Protein AF-A0AA39PEB4-F1 (afdb_monomer)

Foldseek 3Di:
DDDDWDPQDCPPPDPDPQQFVQDPVNLVVCVVVVPDLVVSLVVRLVSGPCNVSDTPVRNVVSSVVSCVVRVPDDDDDPPDVVVVVVVCVVVDDDDQAQAAFEEEEDPPLCPVVVVNLVRNVLGHAYEYEAQDPDDDHRVVVVVDPDDPVSCVNHYDYDYPLLLDPPRDDPADDLDDPPVPCPDPVSVVVSVVSVVVVVVSVVVNVLQQCADGQEYEYDDPDQCQVVCVSRVVRYDAQHKYKYWDLDVVSLVVNQVVQVVDPSKDDWDKDWDADWDDDDDPDPDTPPPDDPPTTIMTMITD

Sequence (300 aa):
MNLEDTDATNELINDGESVQPLTVDEINALKQSGVHSSDIINKQIEAHANYSLKTEYSKEKYKKRKEAKYSKTFTTIEPTLFNVCDYWFQQRPDPHTPGGRYIAVDDASGLVVCGVLSRMGGEGRLITICDTDSPPAYPVMAQMNFDPKSVSSVLSSLNWATAQEDYTPVLPPSEVPAEEIKSERQKTRLKKRKIVIDALASTREELFAGEFDGLIIASDYAPWPIVQKLTPYISGSASIVVQSPYCQILDDLQNEMRGVPSFLCPTVTEGMATSLPGPARTYTSNYDDIWDRRLFIACH

Mean predicted aligned error: 14.56 Å

InterPro domains:
  IPR017423 tRNA (adenine(58)-N(1))-methyltransferase non-catalytic subunit TRM6 [PF04189] (7-92)
  IPR017423 tRNA (adenine(58)-N(1))-methyltransferase non-catalytic subunit TRM6 [PF04189] (98-181)
  IPR017423 tRNA (adenine(58)-N(1))-methyltransferase non-catalytic subunit TRM6 [PTHR12945] (4-94)

Secondary structure (DSSP, 8-state):
--PPP-S--GGG----GGG--S-HHHHHHHHHTT--HHHHHHHHHHT-TTSTTS-HHHHHHHHHHHHHHH----------HHHHHHHHHHH--SS--TT-EEEEEE-STTHHHHHHHHHHTT-SEEEEEES-SSPPP-GGGGGS---HHHHHHHEEEEETTTT-SS-----------GGG---HHHHHHHHHHHHHHHHHHHHHHHHHT--EEEEEEE-SS-HHHHHHHHGGGEEEEEEE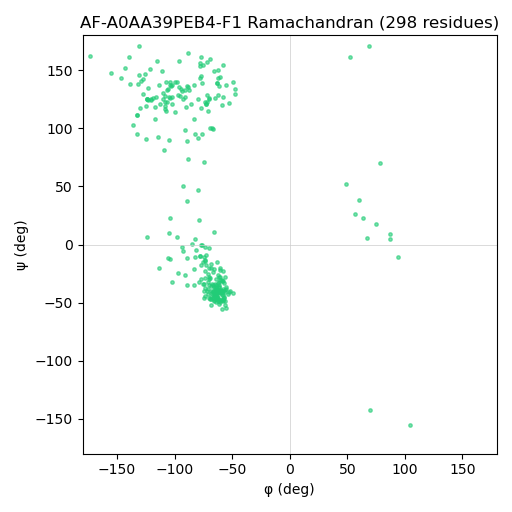EEE-S-HHHHHHHHHHHHTSTT-EEEEEEEE-------TT--S--TTS----EEEEEEE-

Structure (mmCIF, N/CA/C/O backbone):
data_AF-A0AA39PEB4-F1
#
_entry.id   AF-A0AA39PEB4-F1
#
loop_
_atom_site.group_PDB
_atom_site.id
_atom_site.type_symbol
_atom_site.label_atom_id
_atom_site.label_alt_id
_atom_site.label_comp_id
_atom_site.label_asym_id
_atom_site.label_entity_id
_atom_site.label_seq_id
_atom_site.pdbx_PDB_ins_code
_atom_site.Cartn_x
_atom_site.Cartn_y
_atom_site.Cartn_z
_atom_site.occupancy
_atom_site.B_iso_or_equiv
_atom_site.auth_seq_id
_atom_site.auth_comp_id
_atom_site.auth_asym_id
_atom_site.auth_atom_id
_atom_site.pdbx_PDB_model_num
ATOM 1 N N . MET A 1 1 ? 26.149 5.281 -35.874 1.00 39.00 1 MET A N 1
ATOM 2 C CA . MET A 1 1 ? 27.478 4.895 -36.391 1.00 39.00 1 MET A CA 1
ATOM 3 C C . MET A 1 1 ? 27.502 3.381 -36.446 1.00 39.00 1 MET A C 1
ATOM 5 O O . MET A 1 1 ? 27.312 2.774 -35.401 1.00 39.00 1 MET A O 1
ATOM 9 N N . ASN A 1 2 ? 27.644 2.792 -37.635 1.00 43.25 2 ASN A N 1
ATOM 10 C CA . ASN A 1 2 ? 27.925 1.362 -37.762 1.00 43.25 2 ASN A CA 1
ATOM 11 C C . ASN A 1 2 ? 29.365 1.146 -37.293 1.00 43.25 2 ASN A C 1
ATOM 13 O O . ASN A 1 2 ? 30.279 1.717 -37.881 1.00 43.25 2 ASN A O 1
ATOM 17 N N . LEU A 1 3 ? 29.543 0.417 -36.193 1.00 55.31 3 LEU A N 1
ATOM 18 C CA . LEU A 1 3 ? 30.858 -0.052 -35.764 1.00 55.31 3 LEU A CA 1
ATOM 19 C C . LEU A 1 3 ? 31.285 -1.151 -36.738 1.00 55.31 3 LEU A C 1
ATOM 21 O O . LEU A 1 3 ? 30.496 -2.052 -37.012 1.00 55.31 3 LEU A O 1
ATOM 25 N N . GLU A 1 4 ? 32.486 -1.041 -37.296 1.00 57.47 4 GLU A N 1
ATOM 26 C CA . GLU A 1 4 ? 33.043 -2.075 -38.167 1.00 57.47 4 GLU A CA 1
ATOM 27 C C . GLU A 1 4 ? 33.390 -3.308 -37.323 1.00 57.47 4 GLU A C 1
ATOM 29 O O . GLU A 1 4 ? 34.089 -3.203 -36.309 1.00 57.47 4 GLU A O 1
ATOM 34 N N . ASP A 1 5 ? 32.869 -4.471 -37.720 1.00 55.91 5 ASP A N 1
ATOM 35 C CA . ASP A 1 5 ? 33.231 -5.743 -37.101 1.00 55.91 5 ASP A CA 1
ATOM 36 C C . ASP A 1 5 ? 34.713 -6.023 -37.366 1.00 55.91 5 ASP A C 1
ATOM 38 O O . ASP A 1 5 ? 35.191 -5.985 -38.499 1.00 55.91 5 ASP A O 1
ATOM 42 N N . THR A 1 6 ? 35.449 -6.272 -36.290 1.00 62.41 6 THR A N 1
ATOM 43 C CA . THR A 1 6 ? 36.882 -6.586 -36.307 1.00 62.41 6 THR A CA 1
ATOM 44 C C . THR A 1 6 ? 37.073 -8.048 -35.911 1.00 62.41 6 THR A C 1
ATOM 46 O O . THR A 1 6 ? 36.326 -8.545 -35.072 1.00 62.41 6 THR A O 1
ATOM 49 N N . ASP A 1 7 ? 38.112 -8.718 -36.425 1.00 63.31 7 ASP A N 1
ATOM 50 C CA . ASP A 1 7 ? 38.475 -10.119 -36.098 1.00 63.31 7 ASP A CA 1
ATOM 51 C C . ASP A 1 7 ? 38.928 -10.332 -34.631 1.00 63.31 7 ASP A C 1
ATOM 53 O O . ASP A 1 7 ? 39.482 -11.371 -34.270 1.00 63.31 7 ASP A O 1
ATOM 57 N N . ALA A 1 8 ? 38.749 -9.335 -33.762 1.00 68.12 8 ALA A N 1
ATOM 58 C CA . ALA A 1 8 ? 39.168 -9.396 -32.371 1.00 68.12 8 ALA A CA 1
ATOM 59 C C . ALA A 1 8 ? 38.293 -10.382 -31.578 1.00 68.12 8 ALA A C 1
ATOM 61 O O . ALA A 1 8 ? 37.076 -10.228 -31.503 1.00 68.12 8 ALA A O 1
ATOM 62 N N . THR A 1 9 ? 38.913 -11.355 -30.913 1.00 67.56 9 THR A N 1
ATOM 63 C CA . THR A 1 9 ? 38.244 -12.303 -30.011 1.00 67.56 9 THR A CA 1
ATOM 64 C C . THR 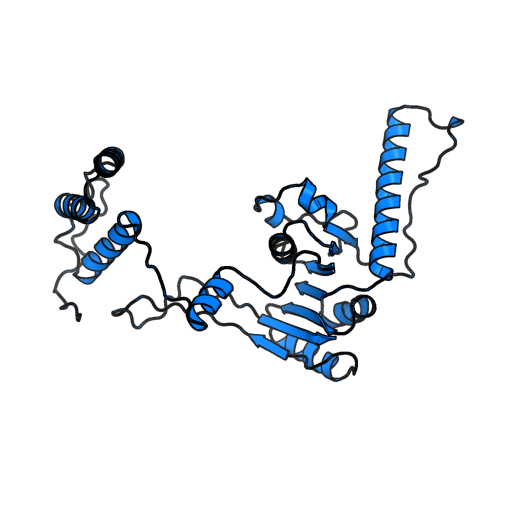A 1 9 ? 38.729 -12.133 -28.572 1.00 67.56 9 THR A C 1
ATOM 66 O O . THR A 1 9 ? 39.805 -11.600 -28.300 1.00 67.56 9 THR A O 1
ATOM 69 N N . ASN A 1 10 ? 37.921 -12.576 -27.607 1.00 72.62 10 ASN A N 1
ATOM 70 C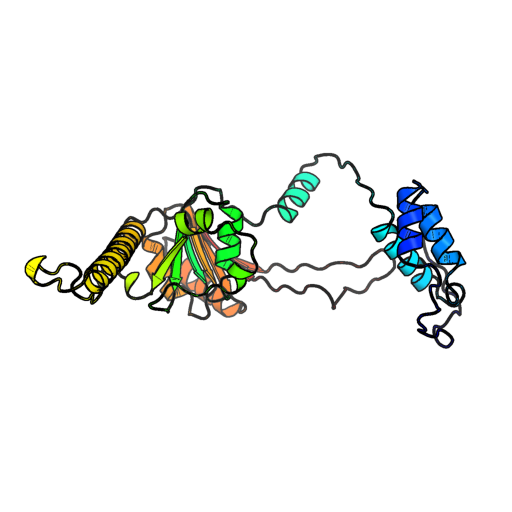 CA . ASN A 1 10 ? 38.257 -12.517 -26.182 1.00 72.62 10 ASN A CA 1
ATOM 71 C C . ASN A 1 10 ? 39.154 -13.676 -25.706 1.00 72.62 10 ASN A C 1
ATOM 73 O O . ASN A 1 10 ? 39.435 -13.758 -24.514 1.00 72.62 10 ASN A O 1
ATOM 77 N N . GLU A 1 11 ? 39.616 -14.547 -26.606 1.00 74.56 11 GLU A N 1
ATOM 78 C CA . GLU A 1 11 ? 40.362 -15.774 -26.281 1.00 74.56 11 GLU A CA 1
ATOM 79 C C . GLU A 1 11 ? 41.677 -15.515 -25.528 1.00 74.56 11 GLU A C 1
ATOM 81 O O . GLU A 1 11 ? 42.119 -16.352 -24.745 1.00 74.56 11 GLU A O 1
ATOM 86 N N . LEU A 1 12 ? 42.288 -14.344 -25.732 1.00 73.75 12 LEU A N 1
ATOM 87 C CA . LEU A 1 12 ? 43.567 -13.955 -25.125 1.00 73.75 12 LEU A CA 1
ATOM 88 C C . LEU A 1 12 ? 43.414 -12.943 -23.974 1.00 73.75 12 LEU A C 1
ATOM 90 O O . LEU A 1 12 ? 44.406 -12.375 -23.515 1.00 73.75 12 LEU A O 1
ATOM 94 N N . ILE A 1 13 ? 42.187 -12.679 -23.509 1.00 76.31 13 ILE A N 1
ATOM 95 C CA . ILE A 1 13 ? 41.925 -11.734 -22.415 1.00 76.31 13 ILE A CA 1
ATOM 96 C C . ILE A 1 13 ? 41.955 -12.485 -21.079 1.00 76.31 13 ILE A C 1
ATOM 98 O O . ILE A 1 13 ? 41.130 -13.358 -20.834 1.00 76.31 13 ILE A O 1
ATOM 102 N N . ASN A 1 14 ? 42.888 -12.114 -20.198 1.00 75.50 14 ASN A N 1
ATOM 103 C CA . ASN A 1 14 ? 42.972 -12.634 -18.830 1.00 75.50 14 ASN A CA 1
ATOM 104 C C . ASN A 1 14 ? 42.408 -11.619 -17.814 1.00 75.50 14 ASN A C 1
ATOM 106 O O . ASN A 1 14 ? 42.730 -10.430 -17.893 1.00 75.50 14 ASN A O 1
ATOM 110 N N . ASP A 1 15 ? 41.627 -12.089 -16.840 1.00 66.50 15 ASP A N 1
ATOM 111 C CA . ASP A 1 15 ? 40.928 -11.287 -15.821 1.00 66.50 15 ASP A CA 1
ATOM 112 C C . ASP A 1 15 ? 41.753 -11.125 -14.524 1.00 66.50 15 ASP A C 1
ATOM 114 O O . ASP A 1 15 ? 41.282 -11.373 -13.416 1.00 66.50 15 ASP A O 1
ATOM 118 N N . GLY A 1 16 ? 43.020 -10.718 -14.646 1.00 72.06 16 GLY A N 1
ATOM 119 C CA . GLY A 1 16 ? 43.884 -10.452 -13.486 1.00 72.06 16 GLY A CA 1
ATOM 120 C C . GLY A 1 16 ? 43.614 -9.098 -12.809 1.00 72.06 16 GLY A C 1
ATOM 121 O O . GLY A 1 16 ? 43.224 -8.129 -13.459 1.00 72.06 16 GLY A O 1
ATOM 122 N N . GLU A 1 17 ? 43.914 -8.975 -11.510 1.00 61.72 17 GLU A N 1
ATOM 123 C CA . GLU A 1 17 ? 43.830 -7.693 -10.774 1.00 61.72 17 GLU A CA 1
ATOM 124 C C . GLU A 1 17 ? 44.765 -6.605 -11.344 1.00 61.72 17 GLU A C 1
ATOM 126 O O . GLU A 1 17 ? 44.505 -5.412 -11.201 1.00 61.72 17 GLU A O 1
ATOM 131 N N . SER A 1 18 ? 45.814 -7.000 -12.072 1.00 63.06 18 SER A N 1
ATOM 132 C CA . SER A 1 18 ? 46.774 -6.109 -12.736 1.00 63.06 18 SER A CA 1
ATOM 133 C C . SER A 1 18 ? 46.267 -5.474 -14.040 1.00 63.06 18 SER A C 1
ATOM 135 O O . SER A 1 18 ? 46.989 -4.700 -14.668 1.00 63.06 18 SER A O 1
ATOM 137 N N . VAL A 1 19 ? 45.032 -5.769 -14.467 1.00 70.31 19 VAL A N 1
ATOM 138 C CA . VAL A 1 19 ? 44.462 -5.259 -15.729 1.00 70.31 19 VAL A CA 1
ATOM 139 C C . VAL A 1 19 ? 44.167 -3.756 -15.676 1.00 70.31 19 VAL A C 1
ATOM 141 O O . VAL A 1 19 ? 44.204 -3.090 -16.715 1.00 70.31 19 VAL A O 1
ATOM 144 N N . GLN A 1 20 ? 43.895 -3.202 -14.489 1.00 73.00 20 GLN A N 1
ATOM 145 C CA . GLN A 1 20 ? 43.716 -1.763 -14.283 1.00 73.00 20 GLN A CA 1
ATOM 146 C C . GLN A 1 20 ? 44.686 -1.266 -13.193 1.00 73.00 20 GLN A C 1
ATOM 148 O O . GLN A 1 20 ? 44.323 -1.260 -12.020 1.00 73.00 20 GLN A O 1
ATOM 153 N N . PRO A 1 21 ? 45.899 -0.818 -13.559 1.00 76.00 21 PRO A N 1
ATOM 154 C CA . PRO A 1 21 ? 46.937 -0.449 -12.597 1.00 76.00 21 PRO A CA 1
ATOM 155 C C . PRO A 1 21 ? 46.659 0.878 -11.871 1.00 76.00 21 PRO A C 1
ATOM 157 O O . PRO A 1 21 ? 47.239 1.117 -10.819 1.00 76.00 21 PRO A O 1
ATOM 160 N N . LEU A 1 22 ? 45.765 1.731 -12.396 1.00 81.06 22 LEU A N 1
ATOM 161 C CA . LEU A 1 22 ? 45.376 2.982 -11.737 1.00 81.06 22 LEU A CA 1
ATOM 162 C C . LEU A 1 22 ? 44.483 2.698 -10.520 1.00 81.06 22 LEU A C 1
ATOM 164 O O . LEU A 1 22 ? 43.382 2.144 -10.666 1.00 81.06 22 LEU A O 1
ATOM 168 N N . THR A 1 23 ? 44.933 3.126 -9.344 1.00 83.56 23 THR A N 1
ATOM 169 C CA . THR A 1 23 ? 44.239 2.898 -8.069 1.00 83.56 23 THR A CA 1
ATOM 170 C C . THR A 1 23 ? 43.045 3.838 -7.884 1.00 83.56 23 THR A C 1
ATOM 172 O O . THR A 1 23 ? 42.916 4.879 -8.532 1.00 83.56 23 THR A O 1
ATOM 175 N N . VAL A 1 24 ? 42.128 3.484 -6.978 1.00 82.25 24 VAL A N 1
ATOM 176 C CA . VAL A 1 24 ? 40.944 4.310 -6.676 1.00 82.25 24 VAL A CA 1
ATOM 177 C C . VAL A 1 24 ? 41.341 5.685 -6.127 1.00 82.25 24 VAL A C 1
ATOM 179 O O . VAL A 1 24 ? 40.710 6.686 -6.477 1.00 82.25 24 VAL A O 1
ATOM 182 N N . ASP A 1 25 ? 42.404 5.745 -5.328 1.00 84.62 25 ASP A N 1
ATOM 183 C CA . ASP A 1 25 ? 42.886 6.979 -4.707 1.00 84.62 25 ASP A CA 1
ATOM 184 C C . ASP A 1 25 ? 43.467 7.947 -5.741 1.00 84.62 25 ASP A C 1
ATOM 186 O O . ASP A 1 25 ? 43.145 9.136 -5.726 1.00 84.62 25 ASP A O 1
ATOM 190 N N . GLU A 1 26 ? 44.210 7.437 -6.726 1.00 84.00 26 GLU A N 1
ATOM 191 C CA . GLU A 1 26 ? 44.700 8.231 -7.860 1.00 84.00 26 GLU A CA 1
ATOM 192 C C . GLU A 1 26 ? 43.548 8.772 -8.719 1.00 84.00 26 GLU A C 1
ATOM 194 O O . GLU A 1 26 ? 43.566 9.931 -9.136 1.00 84.00 26 GLU A O 1
ATOM 199 N N . ILE A 1 27 ? 42.494 7.975 -8.939 1.00 82.69 27 ILE A N 1
ATOM 200 C CA . ILE A 1 27 ? 41.288 8.428 -9.655 1.00 82.69 27 ILE A CA 1
ATOM 201 C C . ILE A 1 27 ? 40.584 9.551 -8.881 1.00 82.69 27 ILE A C 1
ATOM 203 O O . ILE A 1 27 ? 40.075 10.496 -9.486 1.00 82.69 27 ILE A O 1
ATOM 207 N N . ASN A 1 28 ? 40.534 9.466 -7.552 1.00 82.75 28 ASN A N 1
ATOM 208 C CA . ASN A 1 28 ? 39.929 10.503 -6.721 1.00 82.75 28 ASN A CA 1
ATOM 209 C C . ASN A 1 28 ? 40.778 11.781 -6.697 1.00 82.75 28 ASN A C 1
ATOM 211 O O . ASN A 1 28 ? 40.214 12.870 -6.801 1.00 82.75 28 ASN A O 1
ATOM 215 N N . ALA A 1 29 ? 42.106 11.664 -6.670 1.00 86.81 29 ALA A N 1
ATOM 216 C CA . ALA A 1 29 ? 43.014 12.801 -6.800 1.00 86.81 29 ALA A CA 1
ATOM 217 C C . ALA A 1 29 ? 42.853 13.515 -8.156 1.00 86.81 29 ALA A C 1
ATOM 219 O O . ALA A 1 29 ? 42.815 14.744 -8.211 1.00 86.81 29 ALA A O 1
ATOM 220 N N . LEU A 1 30 ? 42.673 12.763 -9.250 1.00 84.88 30 LEU A N 1
ATOM 221 C CA . LEU A 1 30 ? 42.392 13.326 -10.578 1.00 84.88 30 LEU A CA 1
ATOM 222 C C . LEU A 1 30 ? 41.043 14.057 -10.651 1.00 84.88 30 LEU A C 1
ATOM 224 O O . LEU A 1 30 ? 40.923 15.061 -11.347 1.00 84.88 30 LEU A O 1
ATOM 228 N N . LYS A 1 31 ? 40.028 13.583 -9.921 1.00 82.25 31 LYS A N 1
ATOM 229 C CA . LYS A 1 31 ? 38.746 14.297 -9.808 1.00 82.25 31 LYS A CA 1
ATOM 230 C C . LYS A 1 31 ? 38.886 15.595 -9.017 1.00 82.25 31 LYS A C 1
ATOM 232 O O . LYS A 1 31 ? 38.302 16.602 -9.396 1.00 82.25 31 LYS A O 1
ATOM 237 N N . GLN A 1 32 ? 39.641 15.566 -7.918 1.00 84.56 32 GLN A N 1
ATOM 238 C CA . GLN A 1 32 ? 39.842 16.727 -7.046 1.00 84.56 32 GLN A CA 1
ATOM 239 C C . GLN A 1 32 ? 40.697 17.815 -7.701 1.00 84.56 32 GLN A C 1
ATOM 241 O O . GLN A 1 32 ? 40.492 18.993 -7.428 1.00 84.56 32 GLN A O 1
ATOM 246 N N . SER A 1 33 ? 41.612 17.441 -8.598 1.00 84.94 33 SER A N 1
ATOM 247 C CA . SER A 1 33 ? 42.423 18.393 -9.365 1.00 84.94 33 SER A CA 1
ATOM 248 C C . SER A 1 33 ? 41.671 19.070 -10.518 1.00 84.94 33 SER A C 1
ATOM 250 O O . SER A 1 33 ? 42.249 19.909 -11.204 1.00 84.94 33 SER A O 1
ATOM 252 N N . GLY A 1 34 ? 40.389 18.745 -10.726 1.00 80.75 34 GLY A N 1
ATOM 253 C CA . GLY A 1 34 ? 39.539 19.402 -11.723 1.00 80.75 34 GLY A CA 1
ATOM 254 C C . GLY A 1 34 ? 39.823 18.986 -13.168 1.00 80.75 34 GLY A C 1
ATOM 255 O O . GLY A 1 34 ? 39.423 19.688 -14.094 1.00 80.75 34 GLY A O 1
ATOM 256 N N . VAL A 1 35 ? 40.511 17.859 -13.377 1.00 84.25 35 VAL A N 1
ATOM 257 C CA . VAL A 1 35 ? 40.775 17.313 -14.715 1.00 84.25 35 VAL A CA 1
ATOM 258 C C . VAL A 1 35 ? 39.456 16.936 -15.395 1.00 84.25 35 VAL A C 1
ATOM 260 O O . VAL A 1 35 ? 38.558 16.374 -14.763 1.00 84.25 35 VAL A O 1
ATOM 263 N N . HIS A 1 36 ? 39.340 17.223 -16.695 1.00 82.81 36 HIS A N 1
ATOM 264 C CA . HIS A 1 36 ? 38.128 16.924 -17.450 1.00 82.81 36 HIS A CA 1
ATOM 265 C C . HIS A 1 36 ? 37.857 15.412 -17.488 1.00 82.81 36 HIS A C 1
ATOM 267 O O . HIS A 1 36 ? 38.770 14.588 -17.592 1.00 82.81 36 HIS A O 1
ATOM 273 N N . SER A 1 37 ? 36.580 15.028 -17.429 1.00 82.31 37 SER A N 1
ATOM 274 C CA . SER A 1 37 ? 36.169 13.623 -17.356 1.00 82.31 37 SER A CA 1
ATOM 275 C C . SER A 1 37 ? 36.685 12.788 -18.532 1.00 82.31 37 SER A C 1
ATOM 277 O O . SER A 1 37 ? 36.998 11.616 -18.332 1.00 82.31 37 SER A O 1
ATOM 279 N N . SER A 1 38 ? 36.839 13.375 -19.728 1.00 84.19 38 SER A N 1
ATOM 280 C CA . SER A 1 38 ? 37.444 12.689 -20.885 1.00 84.19 38 SER A CA 1
ATOM 281 C C . SER A 1 38 ? 38.870 12.233 -20.607 1.00 84.19 38 SER A C 1
ATOM 283 O O . SER A 1 38 ? 39.246 11.128 -20.980 1.00 84.19 38 SER A O 1
ATOM 285 N N . ASP A 1 39 ? 39.655 13.045 -19.908 1.00 85.75 39 ASP A N 1
ATOM 286 C CA . ASP A 1 39 ? 41.083 12.803 -19.719 1.00 85.75 39 ASP A CA 1
ATOM 287 C C . ASP A 1 39 ? 41.305 11.750 -18.634 1.00 85.75 39 ASP A C 1
ATOM 289 O O . ASP A 1 39 ? 42.213 10.927 -18.726 1.00 85.75 39 ASP A O 1
ATOM 293 N N . ILE A 1 40 ? 40.413 11.705 -17.640 1.00 84.81 40 ILE A N 1
ATOM 294 C CA . ILE A 1 40 ? 40.353 10.628 -16.643 1.00 84.81 40 ILE A CA 1
ATOM 295 C C . ILE A 1 40 ? 40.008 9.288 -17.310 1.00 84.81 40 ILE A C 1
ATOM 297 O O . ILE A 1 40 ? 40.515 8.240 -16.900 1.00 84.81 40 ILE A O 1
ATOM 301 N N . ILE A 1 41 ? 39.140 9.305 -18.325 1.00 85.94 41 ILE A N 1
ATOM 302 C CA . ILE A 1 41 ? 38.755 8.113 -19.088 1.00 85.94 41 ILE A CA 1
ATOM 303 C C . ILE A 1 41 ? 39.897 7.686 -20.019 1.00 85.94 41 ILE A C 1
ATOM 305 O O . ILE A 1 41 ? 40.237 6.506 -20.032 1.00 85.94 41 ILE A O 1
ATOM 309 N N . ASN A 1 42 ? 40.540 8.625 -20.718 1.00 87.69 42 ASN A N 1
ATOM 310 C CA . ASN A 1 42 ? 41.680 8.360 -21.600 1.00 87.69 42 ASN A CA 1
ATOM 311 C C . ASN A 1 42 ? 42.875 7.787 -20.829 1.00 87.69 42 ASN A C 1
ATOM 313 O O . ASN A 1 42 ? 43.384 6.737 -21.208 1.00 87.69 42 ASN A O 1
ATOM 317 N N . LYS A 1 43 ? 43.232 8.368 -19.676 1.00 87.31 43 LYS A N 1
ATOM 318 C CA . LYS A 1 43 ? 44.282 7.823 -18.795 1.00 87.31 43 LYS A CA 1
ATOM 319 C C . LYS A 1 43 ? 43.982 6.397 -18.332 1.00 87.31 43 LYS A C 1
ATOM 321 O O . LYS A 1 43 ? 44.880 5.567 -18.250 1.00 87.31 43 LYS A O 1
ATOM 326 N N . GLN A 1 44 ? 42.717 6.087 -18.039 1.00 83.75 44 GLN A N 1
ATOM 327 C CA . GLN A 1 44 ? 42.311 4.723 -17.684 1.00 83.75 44 GLN A CA 1
ATOM 328 C C . GLN A 1 44 ? 42.357 3.760 -18.874 1.00 83.75 44 GLN A C 1
ATOM 330 O O . GLN A 1 44 ? 42.613 2.578 -18.669 1.00 83.75 44 GLN A O 1
ATOM 335 N N . ILE A 1 45 ? 42.095 4.238 -20.091 1.00 86.69 45 ILE A N 1
ATOM 336 C CA . ILE A 1 45 ? 42.196 3.443 -21.319 1.00 86.69 45 ILE A CA 1
ATOM 337 C C . ILE A 1 45 ? 43.662 3.125 -21.632 1.00 86.69 45 ILE A C 1
ATOM 339 O O . ILE A 1 45 ? 43.980 1.968 -21.884 1.00 86.69 45 ILE A O 1
ATOM 343 N N . GLU A 1 46 ? 44.544 4.122 -21.559 1.00 86.25 46 GLU A N 1
ATOM 344 C CA . GLU A 1 46 ? 45.988 3.976 -21.788 1.00 86.25 46 GLU A CA 1
ATOM 345 C C . GLU A 1 46 ? 46.637 3.022 -20.780 1.00 86.25 46 GLU A C 1
ATOM 347 O O . GLU A 1 46 ? 47.473 2.200 -21.144 1.00 86.25 46 GLU A O 1
ATOM 352 N N . ALA A 1 47 ? 46.212 3.093 -19.518 1.00 84.44 47 ALA A N 1
ATOM 353 C CA . ALA A 1 47 ? 46.716 2.235 -18.454 1.00 84.44 47 ALA A CA 1
ATOM 354 C C . ALA A 1 47 ? 46.169 0.793 -18.510 1.00 84.44 47 ALA A C 1
ATOM 356 O O . ALA A 1 47 ? 46.683 -0.084 -17.821 1.00 84.44 47 ALA A O 1
ATOM 357 N N . HIS A 1 48 ? 45.109 0.524 -19.278 1.00 83.44 48 HIS A N 1
ATOM 358 C CA . HIS A 1 48 ? 44.425 -0.767 -19.253 1.00 83.44 48 HIS A CA 1
ATOM 359 C C . HIS A 1 48 ? 45.133 -1.799 -20.145 1.00 83.44 48 HIS A C 1
ATOM 361 O O . HIS A 1 48 ? 44.977 -1.793 -21.368 1.00 83.44 48 HIS A O 1
ATOM 367 N N . ALA A 1 49 ? 45.803 -2.772 -19.521 1.00 81.00 49 ALA A N 1
ATOM 368 C CA . ALA A 1 49 ? 46.679 -3.749 -20.183 1.00 81.00 49 ALA A CA 1
ATOM 369 C C . ALA A 1 49 ? 46.026 -4.491 -21.367 1.00 81.00 49 ALA A C 1
ATOM 371 O O . ALA A 1 49 ? 46.635 -4.654 -22.419 1.00 81.00 49 ALA A O 1
ATOM 372 N N . ASN A 1 50 ? 44.751 -4.872 -21.230 1.00 82.31 50 ASN A N 1
ATOM 373 C CA . ASN A 1 50 ? 44.034 -5.672 -22.233 1.00 82.31 50 ASN A CA 1
ATOM 374 C C . ASN A 1 50 ? 43.044 -4.843 -23.074 1.00 82.31 50 ASN A C 1
ATOM 376 O O . ASN A 1 50 ? 42.046 -5.377 -23.550 1.00 82.31 50 ASN A O 1
ATOM 380 N N . TYR A 1 51 ? 43.214 -3.517 -23.185 1.00 81.12 51 TYR A N 1
ATOM 381 C CA . TYR A 1 51 ? 42.217 -2.673 -23.866 1.00 81.12 51 TYR A CA 1
ATOM 382 C C . TYR A 1 51 ? 42.252 -2.840 -25.388 1.00 81.12 51 TYR A C 1
ATOM 384 O O . TYR A 1 51 ? 41.205 -2.854 -26.033 1.00 81.12 51 TYR A O 1
ATOM 392 N N . SER A 1 52 ? 43.449 -3.005 -25.953 1.00 81.88 52 SER A N 1
ATOM 393 C CA . SER A 1 52 ? 43.670 -3.222 -27.387 1.00 81.88 52 SER A CA 1
ATOM 394 C C . SER A 1 52 ? 43.066 -4.536 -27.888 1.00 81.88 52 SER A C 1
ATOM 396 O O . SER A 1 52 ? 42.539 -4.563 -28.994 1.00 81.88 52 SER A O 1
ATOM 398 N N . LEU A 1 53 ? 43.077 -5.578 -27.048 1.00 81.56 53 LEU A N 1
ATOM 399 C CA . LEU A 1 53 ? 42.539 -6.915 -27.335 1.00 81.56 53 LEU A CA 1
ATOM 400 C C . LEU A 1 53 ? 41.002 -6.972 -27.358 1.00 81.56 53 LEU A C 1
ATOM 402 O O . LEU A 1 53 ? 40.422 -7.990 -27.718 1.00 81.56 53 LEU A O 1
ATOM 406 N N . LYS A 1 54 ? 40.316 -5.901 -26.944 1.00 80.88 54 LYS A N 1
ATOM 407 C CA . LYS A 1 54 ? 38.851 -5.863 -26.910 1.00 80.88 54 LYS A CA 1
ATOM 408 C C . LYS A 1 54 ? 38.271 -5.645 -28.304 1.00 80.88 54 LYS A C 1
ATOM 410 O O . LYS A 1 54 ? 38.779 -4.836 -29.075 1.00 80.88 54 LYS A O 1
ATOM 415 N N . THR A 1 55 ? 37.125 -6.269 -28.559 1.00 83.69 55 THR A N 1
ATOM 416 C CA . THR A 1 55 ? 36.267 -5.927 -29.701 1.00 83.69 55 THR A CA 1
ATOM 417 C C . THR A 1 55 ? 35.840 -4.461 -29.645 1.00 83.69 55 THR A C 1
ATOM 419 O O . THR A 1 55 ? 35.726 -3.886 -28.556 1.00 83.69 55 THR A O 1
ATOM 422 N N . GLU A 1 56 ? 35.530 -3.860 -30.793 1.00 81.06 56 GLU A N 1
ATOM 423 C CA . GLU A 1 56 ? 35.036 -2.476 -30.857 1.00 81.06 56 GLU A CA 1
ATOM 424 C C . GLU A 1 56 ? 33.781 -2.265 -29.993 1.00 81.06 56 GLU A C 1
ATOM 426 O O . GLU A 1 56 ? 33.699 -1.303 -29.225 1.00 81.06 56 GLU A O 1
ATOM 431 N N . TYR A 1 57 ? 32.868 -3.239 -29.964 1.00 73.31 57 TYR A N 1
ATOM 432 C CA . TYR A 1 57 ? 31.720 -3.230 -29.052 1.00 73.31 57 TYR A CA 1
ATOM 433 C C . TYR A 1 57 ? 32.116 -3.228 -27.570 1.00 73.31 57 TYR A C 1
ATOM 435 O O . TYR A 1 57 ? 31.519 -2.522 -26.751 1.00 73.31 57 TYR A O 1
ATOM 443 N N . SER A 1 58 ? 33.129 -4.009 -27.195 1.00 78.94 58 SER A N 1
ATOM 444 C CA . SER A 1 58 ? 33.627 -4.060 -25.817 1.00 78.94 58 SER A CA 1
ATOM 445 C C . SER A 1 58 ? 34.347 -2.770 -25.424 1.00 78.94 58 SER A C 1
ATOM 447 O O . SER A 1 58 ? 34.224 -2.323 -24.278 1.00 78.94 58 SER A O 1
ATOM 449 N N . LYS A 1 59 ? 35.057 -2.136 -26.366 1.00 83.62 59 LYS A N 1
ATOM 450 C CA . LYS A 1 59 ? 35.673 -0.814 -26.191 1.00 83.62 59 LYS A CA 1
ATOM 451 C C . LYS A 1 59 ? 34.613 0.269 -26.004 1.00 83.62 59 LYS A C 1
ATOM 453 O O . LYS A 1 59 ? 34.729 1.055 -25.062 1.00 83.62 59 LYS A O 1
ATOM 458 N N . GLU A 1 60 ? 33.559 0.276 -26.820 1.00 82.88 60 GLU A N 1
ATOM 459 C CA . GLU A 1 60 ? 32.451 1.234 -26.718 1.00 82.88 60 GLU A CA 1
ATOM 460 C C . GLU A 1 60 ? 31.655 1.047 -25.413 1.00 82.88 60 GLU A C 1
ATOM 462 O O . GLU A 1 60 ? 31.407 2.015 -24.693 1.00 82.88 60 GLU A O 1
ATOM 467 N N . LYS A 1 61 ? 31.337 -0.200 -25.029 1.00 80.50 61 LYS A N 1
ATOM 468 C CA . LYS A 1 61 ? 30.698 -0.519 -23.736 1.00 80.50 61 LYS A CA 1
ATOM 469 C C . LYS A 1 61 ? 31.555 -0.053 -22.557 1.00 80.50 61 LYS A C 1
ATOM 471 O O . LYS A 1 61 ? 31.029 0.481 -21.579 1.00 80.50 61 LYS A O 1
ATOM 476 N N . TYR A 1 62 ? 32.874 -0.248 -22.634 1.00 82.88 62 TYR A N 1
ATOM 477 C CA . TYR A 1 62 ? 33.804 0.218 -21.608 1.00 82.88 62 TYR A CA 1
ATOM 478 C C . TYR A 1 62 ? 33.806 1.748 -21.508 1.00 82.88 62 TYR A C 1
ATOM 480 O O . TYR A 1 62 ? 33.685 2.263 -20.396 1.00 82.88 62 TYR A O 1
ATOM 488 N N . LYS A 1 63 ? 33.880 2.457 -22.645 1.00 84.62 63 LYS A N 1
ATOM 489 C CA . LYS A 1 63 ? 33.810 3.926 -22.713 1.00 84.62 63 LYS A CA 1
ATOM 490 C C . LYS A 1 63 ? 32.499 4.448 -22.128 1.00 84.62 63 LYS A C 1
ATOM 492 O O . LYS A 1 63 ? 32.556 5.154 -21.129 1.00 84.62 63 LYS A O 1
ATOM 497 N N . LYS A 1 64 ? 31.341 3.983 -22.614 1.00 82.94 64 LYS A N 1
ATOM 498 C CA . LYS A 1 64 ? 30.007 4.377 -22.114 1.00 82.94 64 LYS A CA 1
ATOM 499 C C . LYS A 1 64 ? 29.851 4.188 -20.603 1.00 82.94 64 LYS A C 1
ATOM 501 O O . LYS A 1 64 ? 29.339 5.063 -19.912 1.00 82.94 64 LYS A O 1
ATOM 506 N N . ARG A 1 65 ? 30.337 3.071 -20.048 1.00 80.94 65 ARG A N 1
ATOM 507 C CA . ARG A 1 65 ? 30.302 2.821 -18.593 1.00 80.94 65 ARG A CA 1
ATOM 508 C C . ARG A 1 65 ? 31.171 3.811 -17.811 1.00 80.94 65 ARG A C 1
ATOM 510 O O . ARG A 1 65 ? 30.811 4.211 -16.706 1.00 80.94 65 ARG A O 1
ATOM 517 N N . LYS A 1 66 ? 32.344 4.161 -18.342 1.00 84.25 66 LYS A N 1
ATOM 518 C CA . LYS A 1 66 ? 33.263 5.111 -17.704 1.00 84.25 66 LYS A CA 1
ATOM 519 C C . LYS A 1 66 ? 32.741 6.546 -17.854 1.00 84.25 66 LYS A C 1
ATOM 521 O O . LYS A 1 66 ? 32.750 7.274 -16.869 1.00 84.25 66 LYS A O 1
ATOM 526 N N . GLU A 1 67 ? 32.183 6.910 -19.003 1.00 83.25 67 GLU A N 1
ATOM 527 C CA . GLU A 1 67 ? 31.457 8.167 -19.221 1.00 83.25 67 GLU A CA 1
ATOM 528 C C . GLU A 1 67 ? 30.301 8.314 -18.229 1.00 83.25 67 GLU A C 1
ATOM 530 O O . GLU A 1 67 ? 30.296 9.272 -17.470 1.00 83.25 67 GLU A O 1
ATOM 535 N N . ALA A 1 68 ? 29.417 7.322 -18.093 1.00 78.75 68 ALA A N 1
ATOM 536 C CA . ALA A 1 68 ? 28.326 7.367 -17.113 1.00 78.75 68 ALA A CA 1
ATOM 537 C C . ALA A 1 68 ? 28.810 7.529 -15.653 1.00 78.75 68 ALA A C 1
ATOM 539 O O . ALA A 1 68 ? 28.136 8.141 -14.826 1.00 78.75 68 ALA A O 1
ATOM 540 N N . LYS A 1 69 ? 29.992 6.994 -15.311 1.00 79.12 69 LYS A N 1
ATOM 541 C CA . LYS A 1 69 ? 30.563 7.065 -13.953 1.00 79.12 69 LYS A CA 1
ATOM 542 C C . LYS A 1 69 ? 31.309 8.374 -13.668 1.00 79.12 69 LYS A C 1
ATOM 544 O O . LYS A 1 69 ? 31.322 8.825 -12.521 1.00 79.12 69 LYS A O 1
ATOM 549 N N . TYR A 1 70 ? 31.985 8.937 -14.669 1.00 78.38 70 TYR A N 1
ATOM 550 C CA . TYR A 1 70 ? 32.922 10.055 -14.500 1.00 78.38 70 TYR A CA 1
ATOM 551 C C . TYR A 1 70 ? 32.452 11.356 -15.160 1.00 78.38 70 TYR A C 1
ATOM 553 O O . TYR A 1 70 ? 32.908 12.424 -14.764 1.00 78.38 70 TYR A O 1
ATOM 561 N N . SER A 1 71 ? 31.528 11.292 -16.115 1.00 76.38 71 SER A N 1
ATOM 562 C CA . SER A 1 71 ? 30.897 12.427 -16.789 1.00 76.38 71 SER A CA 1
ATOM 563 C C . SER A 1 71 ? 29.443 12.525 -16.327 1.00 76.38 71 SER A C 1
ATOM 565 O O . SER A 1 71 ? 28.514 12.027 -16.959 1.00 76.38 71 SER A O 1
ATOM 567 N N . LYS A 1 72 ? 29.249 13.127 -15.148 1.00 72.25 72 LYS A N 1
ATOM 568 C CA . LYS A 1 72 ? 27.911 13.464 -14.658 1.00 72.25 72 LYS A CA 1
ATOM 569 C C . LYS A 1 72 ? 27.461 14.743 -15.356 1.00 72.25 72 LYS A C 1
ATOM 571 O O . LYS A 1 72 ? 27.759 15.836 -14.885 1.00 72.25 72 LYS A O 1
ATOM 576 N N . THR A 1 73 ? 26.773 14.590 -16.477 1.00 72.38 73 THR A N 1
ATOM 577 C CA . THR A 1 73 ? 26.161 15.704 -17.205 1.00 72.38 73 THR A CA 1
ATOM 578 C C . THR A 1 73 ? 24.678 15.759 -16.867 1.00 72.38 73 THR A C 1
ATOM 580 O O . THR A 1 73 ? 24.024 14.723 -16.771 1.00 72.38 73 THR A O 1
ATOM 583 N N . PHE A 1 74 ? 24.143 16.963 -16.687 1.00 77.81 74 PHE A N 1
ATOM 584 C CA . PHE A 1 74 ? 22.704 17.195 -16.678 1.00 77.81 74 PHE A CA 1
ATOM 585 C C . PHE A 1 74 ? 22.329 17.903 -17.976 1.00 77.81 74 PHE A C 1
ATOM 587 O O . PHE A 1 74 ? 23.059 18.771 -18.455 1.00 77.81 74 PHE A O 1
ATOM 594 N N . THR A 1 75 ? 21.205 17.521 -18.560 1.00 73.75 75 THR A N 1
ATOM 595 C CA . THR A 1 75 ? 20.640 18.195 -19.724 1.00 73.75 75 THR A CA 1
ATOM 596 C C . THR A 1 75 ? 19.401 18.951 -19.280 1.00 73.75 75 THR A C 1
ATOM 598 O O . THR A 1 75 ? 18.512 18.397 -18.637 1.00 73.75 75 THR A O 1
ATOM 601 N N . THR A 1 76 ? 19.337 20.240 -19.600 1.00 70.62 76 THR A N 1
ATOM 602 C CA . THR A 1 76 ? 18.099 21.005 -19.454 1.00 70.62 76 THR A CA 1
ATOM 603 C C . THR A 1 76 ? 17.184 20.632 -20.606 1.00 70.62 76 THR A C 1
ATOM 605 O O . THR A 1 76 ? 17.534 20.843 -21.767 1.00 70.62 76 THR A O 1
ATOM 608 N N . ILE A 1 77 ? 16.035 20.054 -20.285 1.00 78.12 77 ILE A N 1
ATOM 609 C CA . ILE A 1 77 ? 15.036 19.646 -21.265 1.00 78.12 77 ILE A CA 1
ATOM 610 C C . ILE A 1 77 ? 13.895 20.665 -21.219 1.00 78.12 77 ILE A C 1
ATOM 612 O O . ILE A 1 77 ? 13.515 21.131 -20.144 1.00 78.12 77 ILE A O 1
ATOM 616 N N . GLU A 1 78 ? 13.363 21.035 -22.382 1.00 56.59 78 GLU A N 1
ATOM 617 C CA . GLU A 1 78 ? 12.206 21.926 -22.465 1.00 56.59 78 GLU A CA 1
ATOM 618 C C . GLU A 1 78 ? 10.987 21.292 -21.766 1.00 56.59 78 GLU A C 1
ATOM 620 O O . GLU A 1 78 ? 10.733 20.095 -21.967 1.00 56.59 78 GLU A O 1
ATOM 625 N N . PRO A 1 79 ? 10.215 22.059 -20.969 1.00 53.00 79 PRO A N 1
ATOM 626 C CA . PRO A 1 79 ? 9.017 21.565 -20.300 1.00 53.00 79 PRO A CA 1
ATOM 627 C C . PRO A 1 79 ? 7.868 21.396 -21.303 1.00 53.00 79 PRO A C 1
ATOM 629 O O . PRO A 1 79 ? 6.891 22.140 -21.311 1.00 53.00 79 PRO A O 1
ATOM 632 N N . THR A 1 80 ? 7.990 20.398 -22.172 1.00 49.12 80 THR A N 1
ATOM 633 C CA . THR A 1 80 ? 6.888 19.925 -23.008 1.00 49.12 80 THR A CA 1
ATOM 634 C C . THR A 1 80 ? 5.965 19.045 -22.174 1.00 49.12 80 THR A C 1
ATOM 636 O O . THR A 1 80 ? 6.398 18.441 -21.191 1.00 49.12 80 THR A O 1
ATOM 639 N N . LEU A 1 81 ? 4.699 18.920 -22.581 1.00 37.69 81 LEU A N 1
ATOM 640 C CA . LEU A 1 81 ? 3.743 18.041 -21.902 1.00 37.69 81 LEU A CA 1
ATOM 641 C C . LEU A 1 81 ? 4.296 16.613 -21.753 1.00 37.69 81 LEU A C 1
ATOM 643 O O . LEU A 1 81 ? 4.190 16.031 -20.684 1.00 37.69 81 LEU A O 1
ATOM 647 N N . PHE A 1 82 ? 4.963 16.097 -22.788 1.00 50.03 82 PHE A N 1
ATOM 648 C CA . PHE A 1 82 ? 5.617 14.78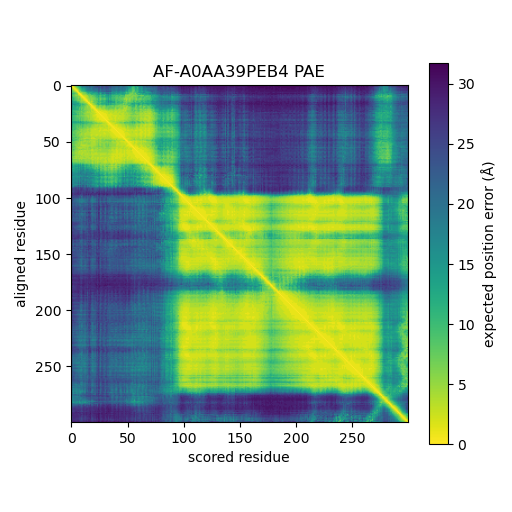9 -22.761 1.00 50.03 82 PHE A CA 1
ATOM 649 C C . PHE A 1 82 ? 6.727 14.707 -21.702 1.00 50.03 82 PHE A C 1
ATOM 651 O O . PHE A 1 82 ? 6.695 13.810 -20.870 1.00 50.03 82 PHE A O 1
ATOM 658 N N . ASN A 1 83 ? 7.664 15.660 -21.676 1.00 52.12 83 ASN A N 1
ATOM 659 C CA . ASN A 1 83 ? 8.790 15.646 -20.729 1.00 52.12 83 ASN A CA 1
ATOM 660 C C . ASN A 1 83 ? 8.332 15.851 -19.282 1.00 52.12 83 ASN A C 1
ATOM 662 O O . ASN A 1 83 ? 8.902 15.284 -18.355 1.00 52.12 83 ASN A O 1
ATOM 666 N N . VAL A 1 84 ? 7.287 16.658 -19.093 1.00 52.72 84 VAL A N 1
ATOM 667 C CA . VAL A 1 84 ? 6.651 16.876 -17.794 1.00 52.72 84 VAL A CA 1
ATOM 668 C C . VAL A 1 84 ? 5.935 15.602 -17.346 1.00 52.72 84 VAL A C 1
ATOM 670 O O . VAL A 1 84 ? 6.116 15.188 -16.207 1.00 52.72 84 VAL 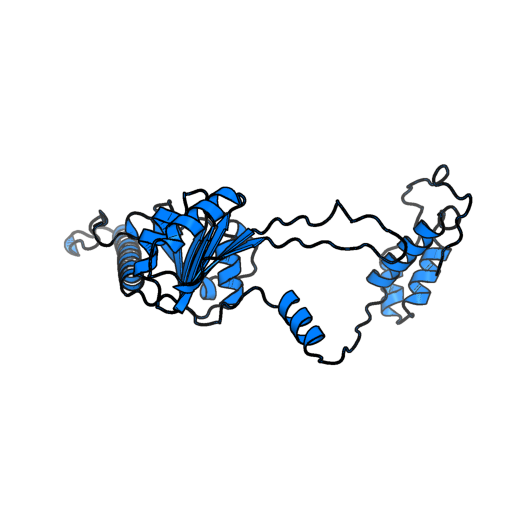A O 1
ATOM 673 N N . CYS A 1 85 ? 5.180 14.939 -18.225 1.00 44.62 85 CYS A N 1
ATOM 674 C CA . CYS A 1 85 ? 4.523 13.667 -17.924 1.00 44.62 85 CYS A CA 1
ATOM 675 C C . CYS A 1 85 ? 5.516 12.532 -17.656 1.00 44.62 85 CYS A C 1
ATOM 677 O O . CYS A 1 85 ? 5.312 11.816 -16.690 1.00 44.62 85 CYS A O 1
ATOM 679 N N . ASP A 1 86 ? 6.584 12.377 -18.442 1.00 54.50 86 ASP A N 1
ATOM 680 C CA . ASP A 1 86 ? 7.624 11.359 -18.228 1.00 54.50 86 ASP A CA 1
ATOM 681 C C . ASP A 1 86 ? 8.389 11.605 -16.917 1.00 54.50 86 ASP A C 1
ATOM 683 O O . ASP A 1 86 ? 8.542 10.699 -16.099 1.00 54.50 86 ASP A O 1
ATOM 687 N N . TYR A 1 87 ? 8.752 12.862 -16.638 1.00 61.91 87 TYR A N 1
ATOM 688 C CA . TYR A 1 87 ? 9.316 13.258 -15.346 1.00 61.91 87 TYR A CA 1
ATOM 689 C C . TYR A 1 87 ? 8.365 12.923 -14.193 1.00 61.91 87 TYR A C 1
ATOM 691 O O . TYR A 1 87 ? 8.775 12.303 -13.215 1.00 61.91 87 TYR A O 1
ATOM 699 N N . TRP A 1 88 ? 7.085 13.292 -14.302 1.00 45.59 88 TRP A N 1
ATOM 700 C CA . TRP A 1 88 ? 6.098 12.973 -13.278 1.00 45.59 88 TRP A CA 1
ATOM 701 C C . TRP A 1 88 ? 5.779 11.485 -13.213 1.00 45.59 88 TRP A C 1
ATOM 703 O O . TRP A 1 88 ? 5.468 11.039 -12.131 1.00 45.59 88 TRP A O 1
ATOM 713 N N . PHE A 1 89 ? 5.878 10.703 -14.280 1.00 49.94 89 PHE A N 1
ATOM 71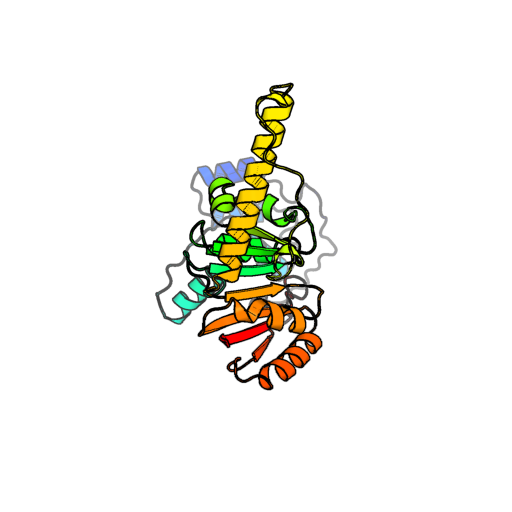4 C CA . PHE A 1 89 ? 5.670 9.254 -14.254 1.00 49.94 89 PHE A CA 1
ATOM 715 C C . PHE A 1 89 ? 6.832 8.546 -13.545 1.00 49.94 89 PHE A C 1
ATOM 717 O O . PHE A 1 89 ? 6.623 7.670 -12.711 1.00 49.94 89 PHE A O 1
ATOM 724 N N . GLN A 1 90 ? 8.064 9.000 -13.787 1.00 53.81 90 GLN A N 1
ATOM 725 C CA . GLN A 1 90 ? 9.258 8.531 -13.079 1.00 53.81 90 GLN A CA 1
ATOM 726 C C . GLN A 1 90 ? 9.303 9.006 -11.612 1.00 53.81 90 GLN A C 1
ATOM 728 O O . GLN A 1 90 ? 9.923 8.351 -10.777 1.00 53.81 90 GLN A O 1
ATOM 733 N N . GLN A 1 91 ? 8.643 10.125 -11.281 1.00 45.62 91 GLN A N 1
ATOM 734 C CA . GLN A 1 91 ? 8.598 10.718 -9.931 1.00 45.62 91 GLN A CA 1
ATOM 735 C C . GLN A 1 91 ? 7.272 10.487 -9.167 1.00 45.62 91 GLN A C 1
ATOM 737 O O . GLN A 1 91 ? 7.190 10.755 -7.965 1.00 45.62 91 GLN A O 1
ATOM 742 N N . ARG A 1 92 ? 6.200 10.020 -9.818 1.00 39.91 92 ARG A N 1
ATOM 743 C CA . ARG A 1 92 ? 4.866 9.784 -9.233 1.00 39.91 92 ARG A CA 1
ATOM 744 C C . ARG A 1 92 ? 4.343 8.409 -9.645 1.00 39.91 92 ARG A C 1
ATOM 746 O O . ARG A 1 92 ? 3.892 8.255 -10.775 1.00 39.91 92 ARG A O 1
ATOM 753 N N . PRO A 1 93 ? 4.225 7.465 -8.703 1.00 45.72 93 PRO A N 1
ATOM 754 C CA . PRO A 1 93 ? 3.189 6.453 -8.801 1.00 45.72 93 PRO A CA 1
ATOM 755 C C . PRO A 1 93 ? 1.855 7.067 -8.330 1.00 45.72 93 PRO A C 1
ATOM 757 O O . PRO A 1 93 ? 1.806 7.632 -7.236 1.00 45.72 93 PRO A O 1
ATOM 760 N N . ASP A 1 94 ? 0.825 6.989 -9.179 1.00 49.53 94 ASP A N 1
ATOM 761 C CA . ASP A 1 94 ? -0.629 6.999 -8.900 1.00 49.53 94 ASP A CA 1
ATOM 762 C C . ASP A 1 94 ? -1.255 8.135 -8.034 1.00 49.53 94 ASP A C 1
ATOM 764 O O . ASP A 1 94 ? -0.551 8.888 -7.351 1.00 49.53 94 ASP A O 1
ATOM 768 N N . PRO A 1 95 ? -2.593 8.351 -8.097 1.00 49.19 95 PRO A N 1
ATOM 769 C CA . PRO A 1 95 ? -3.263 9.597 -7.692 1.00 49.19 95 PRO A CA 1
ATOM 770 C C . PRO A 1 95 ? -3.447 9.767 -6.176 1.00 49.19 95 PRO A C 1
ATOM 772 O O . PRO A 1 95 ? -4.286 10.553 -5.749 1.00 49.19 95 PRO A O 1
ATOM 775 N N . HIS A 1 96 ? -2.661 9.070 -5.354 1.00 54.16 96 HIS A N 1
ATOM 776 C CA . HIS A 1 96 ? -2.731 9.203 -3.904 1.00 54.16 96 HIS A CA 1
ATOM 777 C C . HIS A 1 96 ? -2.237 10.594 -3.503 1.00 54.16 96 HIS A C 1
ATOM 779 O O . HIS A 1 96 ? -1.036 10.880 -3.495 1.00 54.16 96 HIS A O 1
ATOM 785 N N . THR A 1 97 ? -3.182 11.485 -3.234 1.00 59.62 97 THR A N 1
ATOM 786 C CA . THR A 1 97 ? -2.919 12.826 -2.724 1.00 59.62 97 THR A CA 1
ATOM 787 C C . THR A 1 97 ? -2.572 12.757 -1.237 1.00 59.62 97 THR A C 1
ATOM 789 O O . THR A 1 97 ? -3.228 12.009 -0.500 1.00 59.62 97 THR A O 1
ATOM 792 N N . PRO A 1 98 ? -1.581 13.544 -0.774 1.00 71.19 98 PRO A N 1
ATOM 793 C CA . PRO A 1 98 ? -1.419 13.840 0.647 1.00 71.19 98 PRO A CA 1
ATOM 794 C C . PRO A 1 98 ? -2.765 14.259 1.249 1.00 71.19 98 PRO A C 1
ATOM 796 O O . PRO A 1 98 ? -3.505 15.026 0.628 1.00 71.19 98 PRO A O 1
ATOM 799 N N . GLY A 1 99 ? -3.113 13.707 2.413 1.00 81.81 99 GLY A N 1
ATOM 800 C CA . GLY A 1 99 ? -4.371 14.012 3.102 1.00 81.81 99 GLY A CA 1
ATOM 801 C C . GLY A 1 99 ? -5.547 13.070 2.817 1.00 81.81 99 GLY A C 1
ATOM 802 O O . GLY A 1 99 ? -6.530 13.138 3.549 1.00 81.81 99 GLY A O 1
ATOM 803 N N . GLY A 1 100 ? -5.457 12.175 1.826 1.00 89.31 100 GLY A N 1
ATOM 804 C CA . GLY A 1 100 ? -6.526 11.206 1.544 1.00 89.31 100 GLY A CA 1
ATOM 805 C C . GLY A 1 100 ? -6.681 10.121 2.619 1.00 89.31 100 GLY A C 1
ATOM 806 O O . GLY A 1 100 ? -5.754 9.852 3.394 1.00 89.31 100 GLY A O 1
ATOM 807 N N . ARG A 1 101 ? -7.858 9.489 2.656 1.00 94.88 101 ARG A N 1
ATOM 808 C CA . ARG A 1 101 ? -8.193 8.371 3.551 1.00 94.88 101 ARG A CA 1
ATOM 809 C C . ARG A 1 101 ? -8.291 7.079 2.754 1.00 94.88 101 ARG A C 1
ATOM 811 O O . ARG A 1 101 ? -9.148 6.953 1.890 1.00 94.88 101 ARG A O 1
ATOM 818 N N . TYR A 1 102 ? -7.458 6.094 3.064 1.00 95.88 102 TYR A N 1
ATOM 819 C CA . TYR A 1 102 ? -7.390 4.850 2.299 1.00 95.88 102 TYR A CA 1
ATOM 820 C C . TYR A 1 102 ? -7.572 3.621 3.187 1.00 95.88 102 TYR A C 1
ATOM 822 O O . TYR A 1 102 ? -7.133 3.596 4.342 1.00 95.88 102 TYR A O 1
ATOM 830 N N . ILE A 1 103 ? -8.187 2.586 2.618 1.00 97.12 103 ILE A N 1
ATOM 831 C CA . ILE A 1 103 ? -8.205 1.235 3.179 1.00 97.12 103 ILE A CA 1
ATOM 832 C C . ILE A 1 103 ? -7.252 0.372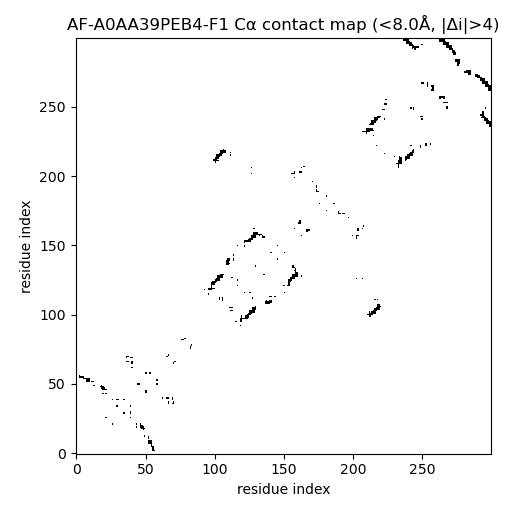 2.354 1.00 97.12 103 ILE A C 1
ATOM 834 O O . ILE A 1 103 ? -7.295 0.411 1.124 1.00 97.12 103 ILE A O 1
ATOM 838 N N . ALA A 1 104 ? -6.407 -0.419 3.014 1.00 95.50 104 ALA A N 1
ATOM 839 C CA . ALA A 1 104 ? -5.533 -1.371 2.338 1.00 95.50 104 ALA A CA 1
ATOM 840 C C . ALA A 1 104 ? -5.626 -2.786 2.924 1.00 95.50 104 ALA A C 1
ATOM 842 O O . ALA A 1 104 ? -5.678 -2.968 4.139 1.00 95.50 104 ALA A O 1
ATOM 843 N N . VAL A 1 105 ? -5.589 -3.788 2.050 1.00 95.94 105 VAL A N 1
ATOM 844 C CA . VAL A 1 105 ? -5.370 -5.200 2.393 1.00 95.94 105 VAL A CA 1
ATOM 845 C C . VAL A 1 105 ? -4.062 -5.615 1.725 1.00 95.94 105 VAL A C 1
ATOM 847 O O . VAL A 1 105 ? -3.956 -5.505 0.505 1.00 95.94 105 VAL A O 1
ATOM 850 N N . ASP A 1 106 ? -3.059 -6.011 2.511 1.00 91.81 106 ASP A N 1
ATOM 851 C CA . ASP A 1 106 ? -1.680 -6.219 2.042 1.00 91.81 106 ASP A CA 1
ATOM 852 C C . ASP A 1 106 ? -1.080 -7.515 2.607 1.00 91.81 106 ASP A C 1
ATOM 854 O O . ASP A 1 106 ? -0.613 -7.546 3.748 1.00 91.81 106 ASP A O 1
ATOM 858 N N . ASP A 1 107 ? -1.032 -8.550 1.766 1.00 89.88 107 ASP A N 1
ATOM 859 C CA . ASP A 1 107 ? -0.281 -9.793 1.996 1.00 89.88 107 ASP A CA 1
ATOM 860 C C . ASP A 1 107 ? 1.083 -9.786 1.269 1.00 89.88 107 ASP A C 1
ATOM 862 O O . ASP A 1 107 ? 1.843 -10.754 1.302 1.00 89.88 107 ASP A O 1
ATOM 866 N N . ALA A 1 108 ? 1.469 -8.660 0.664 1.00 84.69 108 ALA A N 1
ATOM 867 C CA . ALA A 1 108 ? 2.741 -8.444 -0.025 1.00 84.69 108 ALA A CA 1
ATOM 868 C C . ALA A 1 108 ? 3.837 -7.919 0.927 1.00 84.69 108 ALA A C 1
ATOM 870 O O . ALA A 1 108 ? 4.675 -7.091 0.557 1.00 84.69 108 ALA A O 1
ATOM 871 N N . SER A 1 109 ? 3.854 -8.401 2.176 1.00 84.19 109 SER A N 1
ATOM 872 C CA . SER A 1 109 ? 4.848 -8.043 3.208 1.00 84.19 109 SER A CA 1
ATOM 873 C C . SER A 1 109 ? 4.954 -6.537 3.513 1.00 84.19 109 SER A C 1
ATOM 875 O O . SER A 1 109 ? 6.001 -6.056 3.967 1.00 84.19 109 SER A O 1
ATOM 877 N N . GLY A 1 110 ? 3.878 -5.779 3.289 1.00 82.25 110 GLY A N 1
ATOM 878 C CA . GLY A 1 110 ? 3.852 -4.336 3.517 1.00 82.25 110 GLY A CA 1
ATOM 879 C C . GLY A 1 110 ? 4.328 -3.510 2.329 1.00 82.25 110 GLY A C 1
ATOM 880 O O . GLY A 1 110 ? 4.555 -2.312 2.493 1.00 82.25 110 GLY A O 1
ATOM 881 N N . LEU A 1 111 ? 4.539 -4.113 1.155 1.00 81.75 111 LEU A N 1
ATOM 882 C CA . LEU A 1 111 ? 4.980 -3.392 -0.037 1.00 81.75 111 LEU A CA 1
ATOM 883 C C . LEU A 1 111 ? 3.934 -2.367 -0.491 1.00 81.75 111 LEU A C 1
ATOM 885 O O . LEU A 1 111 ? 4.290 -1.231 -0.811 1.00 81.75 111 LEU A O 1
ATOM 889 N N . VAL A 1 112 ? 2.653 -2.744 -0.477 1.00 86.50 112 VAL A N 1
ATOM 890 C CA . VAL A 1 112 ? 1.551 -1.855 -0.862 1.00 86.50 112 VAL A CA 1
ATOM 891 C C . VAL A 1 112 ? 1.366 -0.768 0.184 1.00 86.50 112 VAL A C 1
ATOM 893 O O . VAL A 1 112 ? 1.318 0.412 -0.161 1.00 86.50 112 VAL A O 1
ATOM 896 N N . VAL A 1 113 ? 1.369 -1.137 1.464 1.00 90.25 113 VAL A N 1
ATOM 897 C CA . VAL A 1 113 ? 1.286 -0.193 2.585 1.00 90.25 113 VAL A CA 1
ATOM 898 C C . VAL A 1 113 ? 2.423 0.825 2.531 1.00 90.25 113 VAL A C 1
ATOM 900 O O . VAL A 1 113 ? 2.179 2.025 2.636 1.00 90.25 113 VAL A O 1
ATOM 903 N N . CYS A 1 114 ? 3.663 0.387 2.300 1.00 86.56 114 CYS A N 1
ATOM 904 C CA . CYS A 1 114 ? 4.806 1.290 2.148 1.00 86.56 114 CYS A CA 1
ATOM 905 C C . CYS A 1 114 ? 4.668 2.190 0.916 1.00 86.56 114 CYS A C 1
ATOM 907 O O . CYS A 1 114 ? 5.005 3.373 0.990 1.00 86.56 114 CYS A O 1
ATOM 909 N N . GLY A 1 115 ? 4.152 1.654 -0.193 1.00 84.00 115 GLY A N 1
ATOM 910 C CA . GLY A 1 115 ? 3.821 2.426 -1.385 1.00 84.00 115 GLY A CA 1
ATOM 911 C C . GLY A 1 115 ? 2.862 3.568 -1.058 1.00 84.00 115 GLY A C 1
ATOM 912 O O . GLY A 1 115 ? 3.205 4.726 -1.284 1.00 84.00 115 GLY A O 1
ATOM 913 N N . VAL A 1 116 ? 1.723 3.268 -0.433 1.00 88.44 116 VAL A N 1
ATOM 914 C CA . VAL A 1 116 ? 0.716 4.268 -0.042 1.00 88.44 116 VAL A CA 1
ATOM 915 C C . VAL A 1 116 ? 1.298 5.293 0.941 1.00 88.44 116 VAL A C 1
ATOM 917 O O . VAL A 1 116 ? 1.220 6.496 0.693 1.00 88.44 116 VAL A O 1
ATOM 920 N N . LEU A 1 117 ? 1.974 4.847 2.006 1.00 87.81 117 LEU A N 1
ATOM 921 C CA . LEU A 1 117 ? 2.580 5.735 3.010 1.00 87.81 117 LEU A CA 1
ATOM 922 C C . LEU A 1 117 ? 3.620 6.689 2.416 1.00 87.81 117 LEU A C 1
ATOM 924 O O . LEU A 1 117 ? 3.655 7.867 2.778 1.00 87.81 117 LEU A O 1
ATOM 928 N N . SER A 1 118 ? 4.445 6.208 1.479 1.00 82.62 118 SER A N 1
ATOM 929 C CA . SER A 1 118 ? 5.445 7.045 0.805 1.00 82.62 118 SER A CA 1
ATOM 930 C C . SER A 1 118 ? 4.816 8.200 0.021 1.00 82.62 118 SER A C 1
ATOM 932 O O . SER A 1 118 ? 5.434 9.252 -0.131 1.00 82.62 118 SER A O 1
ATOM 934 N N . ARG A 1 119 ? 3.578 8.016 -0.450 1.00 79.81 119 ARG A N 1
ATOM 935 C CA . ARG A 1 119 ? 2.827 8.996 -1.241 1.00 79.81 119 ARG A CA 1
ATOM 936 C C . ARG A 1 119 ? 2.005 9.939 -0.383 1.00 79.81 119 ARG A C 1
ATOM 938 O O . ARG A 1 119 ? 1.928 11.120 -0.701 1.00 79.81 119 ARG A O 1
ATOM 945 N N . MET A 1 120 ? 1.468 9.439 0.725 1.00 83.69 120 MET A N 1
ATOM 946 C CA . MET A 1 120 ? 0.781 10.250 1.728 1.00 83.69 120 MET A CA 1
ATOM 947 C C . MET A 1 120 ? 1.711 11.258 2.412 1.00 83.69 120 MET A C 1
ATOM 949 O O . MET A 1 120 ? 1.256 12.307 2.855 1.00 83.69 120 MET A O 1
ATOM 953 N N . GLY A 1 121 ? 3.007 10.949 2.531 1.00 80.31 121 GLY A N 1
ATOM 954 C CA . GLY A 1 121 ? 3.990 11.883 3.089 1.00 80.31 121 GLY A CA 1
ATOM 955 C C . GLY A 1 121 ? 3.755 12.242 4.562 1.00 80.31 121 GLY A C 1
ATOM 956 O O . GLY A 1 121 ? 4.223 13.282 5.012 1.00 80.31 121 GLY A O 1
ATOM 957 N N . GLY A 1 122 ? 3.038 11.396 5.311 1.00 84.06 122 GLY A N 1
ATOM 958 C CA . GLY A 1 122 ? 2.666 11.651 6.709 1.00 84.06 122 GLY A CA 1
ATOM 959 C C . GLY A 1 122 ? 1.367 12.445 6.894 1.00 84.06 122 GLY A C 1
ATOM 960 O O . GLY A 1 122 ? 1.011 12.745 8.031 1.00 84.06 122 GLY A O 1
ATOM 961 N N . GLU A 1 123 ? 0.639 12.744 5.816 1.00 88.12 123 GLU A N 1
ATOM 962 C CA . GLU A 1 123 ? -0.661 13.419 5.855 1.00 88.12 123 GLU A CA 1
ATOM 963 C C . GLU A 1 123 ? -1.787 12.491 5.378 1.00 88.12 123 GLU A C 1
ATOM 965 O O . GLU A 1 123 ? -1.660 11.810 4.359 1.00 88.12 123 GLU A O 1
ATOM 970 N N . GLY A 1 124 ? -2.921 12.503 6.084 1.00 91.75 124 GLY A N 1
ATOM 971 C CA . GLY A 1 124 ? -4.103 11.696 5.762 1.00 91.75 124 GLY A CA 1
ATOM 972 C C . GLY A 1 124 ? -4.272 10.491 6.683 1.00 91.75 124 GLY A C 1
ATOM 973 O O . GLY A 1 124 ? -3.793 10.491 7.820 1.00 91.75 124 GLY A O 1
ATOM 974 N N . ARG A 1 125 ? -4.960 9.456 6.194 1.00 95.44 125 ARG A N 1
ATOM 975 C CA . ARG A 1 125 ? -5.242 8.241 6.966 1.00 95.44 125 ARG A CA 1
ATOM 976 C C . ARG A 1 125 ? -5.079 6.965 6.151 1.00 95.44 125 ARG A C 1
ATOM 978 O O . ARG A 1 125 ? -5.544 6.891 5.020 1.00 95.44 125 ARG A O 1
ATOM 985 N N . LEU A 1 126 ? -4.479 5.943 6.758 1.00 95.44 126 LEU A N 1
ATOM 986 C CA . LEU A 1 126 ? -4.420 4.592 6.209 1.00 95.44 126 LEU A CA 1
ATOM 987 C C . LEU A 1 126 ? -4.869 3.574 7.262 1.00 95.44 126 LEU A C 1
ATOM 989 O O . LEU A 1 126 ? -4.212 3.414 8.294 1.00 95.44 126 LEU A O 1
ATOM 993 N N . ILE A 1 127 ? -5.963 2.865 6.985 1.00 96.62 127 ILE A N 1
ATOM 994 C CA . ILE A 1 127 ? -6.387 1.703 7.773 1.00 96.62 127 ILE A CA 1
ATOM 995 C C . ILE A 1 127 ? -6.054 0.437 6.994 1.00 96.62 127 ILE A C 1
ATOM 997 O O . ILE A 1 127 ? -6.447 0.272 5.843 1.00 96.62 127 ILE A O 1
ATOM 1001 N N . THR A 1 128 ? -5.325 -0.466 7.638 1.00 95.88 128 THR A N 1
ATOM 1002 C CA . THR A 1 128 ? -4.976 -1.769 7.068 1.00 95.88 128 THR A CA 1
ATOM 1003 C C . THR A 1 128 ? -5.837 -2.863 7.676 1.00 95.88 128 THR A C 1
ATOM 1005 O O . THR A 1 128 ? -6.041 -2.865 8.890 1.00 95.88 128 THR A O 1
ATOM 1008 N N . ILE A 1 129 ? -6.347 -3.776 6.850 1.00 95.75 129 ILE A N 1
ATOM 1009 C CA . ILE A 1 129 ? -7.074 -4.963 7.312 1.00 95.75 129 ILE A CA 1
ATOM 1010 C C . ILE A 1 129 ? -6.181 -6.187 7.113 1.00 95.75 129 ILE A C 1
ATOM 1012 O O . ILE A 1 129 ? -5.727 -6.439 5.999 1.00 95.75 129 ILE A O 1
ATOM 1016 N N . CYS A 1 130 ? -5.907 -6.923 8.190 1.00 92.56 130 CYS A N 1
ATOM 1017 C CA . CYS A 1 130 ? -5.001 -8.074 8.193 1.00 92.56 130 CYS A CA 1
ATOM 1018 C C . CYS A 1 130 ? -5.614 -9.310 8.870 1.00 92.56 130 CYS A C 1
ATOM 1020 O O . CYS A 1 130 ? -6.647 -9.242 9.535 1.00 92.56 130 CYS A O 1
ATOM 1022 N N . ASP A 1 131 ? -4.947 -10.456 8.760 1.00 88.94 131 ASP A N 1
ATOM 1023 C CA . ASP A 1 131 ? -5.375 -11.676 9.461 1.00 88.94 131 ASP A CA 1
ATOM 1024 C C . ASP A 1 131 ? -4.903 -11.750 10.912 1.00 88.94 131 ASP A C 1
ATOM 1026 O O . ASP A 1 131 ? -5.447 -12.503 11.719 1.00 88.94 131 ASP A O 1
ATOM 1030 N N . THR A 1 132 ? -3.863 -10.998 11.264 1.00 86.88 132 THR A N 1
ATOM 1031 C CA . THR A 1 132 ? -3.214 -11.119 12.568 1.00 86.88 132 THR A CA 1
ATOM 1032 C C . THR A 1 132 ? -3.940 -10.318 13.645 1.00 86.88 132 THR A C 1
ATOM 1034 O O . THR A 1 132 ? -4.278 -9.157 13.442 1.00 86.88 132 THR A O 1
ATOM 1037 N N . ASP A 1 133 ? -4.096 -10.904 14.836 1.00 79.69 133 ASP A N 1
ATOM 1038 C CA . ASP A 1 133 ? -4.665 -10.224 16.016 1.00 79.69 133 ASP A CA 1
ATOM 1039 C C . ASP A 1 133 ? -3.769 -9.111 16.577 1.00 79.69 133 ASP A C 1
ATOM 1041 O O . ASP A 1 133 ? -4.216 -8.238 17.323 1.00 79.69 133 ASP A O 1
ATOM 1045 N N . SER A 1 134 ? -2.482 -9.153 16.246 1.00 80.56 134 SER A N 1
ATOM 1046 C CA . SER A 1 134 ? -1.535 -8.075 16.505 1.00 80.56 134 SER A CA 1
ATOM 1047 C C . SER A 1 134 ? -1.379 -7.195 15.267 1.00 80.56 134 SER A C 1
ATOM 1049 O O . SER A 1 134 ? -1.567 -7.699 14.158 1.00 80.56 134 SER A O 1
ATOM 1051 N N . PRO A 1 135 ? -0.932 -5.933 15.425 1.00 79.31 135 PRO A N 1
ATOM 1052 C CA . PRO A 1 135 ? -0.505 -5.131 14.289 1.00 79.31 135 PRO A CA 1
ATOM 1053 C C . PRO A 1 135 ? 0.447 -5.938 13.395 1.00 79.31 135 PRO A C 1
ATOM 1055 O O . PRO A 1 135 ? 1.382 -6.558 13.924 1.00 79.31 135 PRO A O 1
ATOM 1058 N N . PRO A 1 136 ? 0.196 -5.985 12.080 1.00 83.56 136 PRO A N 1
ATOM 1059 C CA . PRO A 1 136 ? 0.972 -6.803 11.168 1.00 83.56 136 PRO A CA 1
ATOM 1060 C C . PRO A 1 136 ? 2.419 -6.318 11.155 1.00 83.56 136 PRO A C 1
ATOM 1062 O O . PRO A 1 136 ? 2.709 -5.117 11.167 1.00 83.56 136 PRO A O 1
ATOM 1065 N N . ALA A 1 137 ? 3.351 -7.267 11.145 1.00 79.38 137 ALA A N 1
ATOM 1066 C CA . ALA A 1 137 ? 4.730 -6.936 10.848 1.00 79.38 137 ALA A CA 1
ATOM 1067 C C . ALA A 1 137 ? 4.808 -6.626 9.351 1.00 79.38 137 ALA A C 1
ATOM 1069 O O . ALA A 1 137 ? 4.462 -7.472 8.533 1.00 79.38 137 ALA A O 1
ATOM 1070 N N . TYR A 1 138 ? 5.283 -5.434 9.003 1.00 85.38 138 TYR A N 1
ATOM 1071 C CA . TYR A 1 138 ? 5.590 -5.053 7.628 1.00 85.38 138 TYR A CA 1
ATOM 1072 C C . TYR A 1 138 ? 7.115 -5.063 7.441 1.00 85.38 138 TYR A C 1
ATOM 1074 O O . TYR A 1 138 ? 7.756 -4.044 7.704 1.00 85.38 138 TYR A O 1
ATOM 1082 N N . PRO A 1 139 ? 7.742 -6.188 7.032 1.00 83.88 139 PRO A N 1
ATOM 1083 C CA . PRO A 1 139 ? 9.195 -6.267 6.870 1.00 83.88 139 PRO A CA 1
ATOM 1084 C C . PRO A 1 139 ? 9.762 -5.192 5.943 1.00 83.88 139 PRO A C 1
ATOM 1086 O O . PRO A 1 139 ? 10.820 -4.632 6.228 1.00 83.88 139 PRO A O 1
ATOM 1089 N N . VAL A 1 140 ? 9.038 -4.869 4.865 1.00 79.12 140 VAL A N 1
ATOM 1090 C CA . VAL A 1 140 ? 9.443 -3.833 3.904 1.00 79.12 140 VAL A CA 1
ATOM 1091 C C . VAL A 1 140 ? 9.538 -2.467 4.585 1.00 79.12 140 VAL A C 1
ATOM 1093 O O . VAL A 1 140 ? 10.457 -1.706 4.303 1.00 79.12 140 VAL A O 1
ATOM 1096 N N . MET A 1 141 ? 8.676 -2.179 5.563 1.00 81.44 141 MET A N 1
ATOM 1097 C CA . MET A 1 141 ? 8.667 -0.900 6.279 1.00 81.44 141 MET A CA 1
ATOM 1098 C C . MET A 1 141 ? 9.978 -0.626 7.020 1.00 81.44 141 MET A C 1
ATOM 1100 O O . MET A 1 141 ? 10.399 0.523 7.091 1.00 81.44 141 MET A O 1
ATOM 1104 N N . ALA A 1 142 ? 10.660 -1.664 7.515 1.00 80.75 142 ALA A N 1
ATOM 1105 C CA . ALA A 1 142 ? 11.961 -1.520 8.172 1.00 80.75 142 ALA A CA 1
ATOM 1106 C C . ALA A 1 142 ? 13.095 -1.145 7.200 1.00 80.75 142 ALA A C 1
ATOM 1108 O O . ALA A 1 142 ? 14.137 -0.656 7.629 1.00 80.75 142 ALA A O 1
ATOM 1109 N N . GLN A 1 143 ? 12.903 -1.385 5.900 1.00 77.94 143 GLN A N 1
ATOM 1110 C CA . GLN A 1 143 ? 13.838 -1.000 4.840 1.00 77.94 143 GLN A CA 1
ATOM 1111 C C . GLN A 1 143 ? 13.553 0.411 4.307 1.00 77.94 143 GLN A C 1
ATOM 1113 O O . GLN A 1 143 ? 14.374 0.981 3.588 1.00 77.94 143 GLN A O 1
ATOM 1118 N N . MET A 1 144 ? 12.403 0.982 4.667 1.00 71.94 144 MET A N 1
ATOM 1119 C CA . MET A 1 144 ? 12.008 2.329 4.288 1.00 71.94 144 MET A CA 1
ATOM 1120 C C . MET A 1 144 ? 12.512 3.329 5.333 1.00 71.94 144 MET A C 1
ATOM 1122 O O . MET A 1 144 ? 12.376 3.121 6.536 1.00 71.94 144 MET A O 1
ATOM 1126 N N . ASN A 1 145 ? 13.057 4.461 4.884 1.00 81.81 145 ASN A N 1
ATOM 1127 C CA . ASN A 1 145 ? 13.536 5.537 5.763 1.00 81.81 145 ASN A CA 1
ATOM 1128 C C . ASN A 1 145 ? 12.382 6.418 6.282 1.00 81.81 145 ASN A C 1
ATOM 1130 O O . ASN A 1 145 ? 12.445 7.645 6.199 1.00 81.81 145 ASN A O 1
ATOM 1134 N N . PHE A 1 146 ? 11.300 5.806 6.766 1.00 80.50 146 PHE A N 1
ATOM 1135 C CA . PHE A 1 146 ? 10.165 6.544 7.307 1.00 80.50 146 PHE A CA 1
ATOM 1136 C C . PHE A 1 146 ? 10.446 7.052 8.721 1.00 80.50 146 PHE A C 1
ATOM 1138 O O . PHE A 1 146 ? 11.045 6.359 9.543 1.00 80.50 146 PHE A O 1
ATOM 1145 N N . ASP A 1 147 ? 9.953 8.251 9.027 1.00 86.44 147 ASP A N 1
ATOM 1146 C CA . ASP A 1 147 ? 9.906 8.732 10.403 1.00 86.44 147 ASP A CA 1
ATOM 1147 C C . ASP A 1 147 ? 8.802 7.981 11.180 1.00 86.44 147 ASP A C 1
ATOM 1149 O O . ASP A 1 147 ? 7.626 8.070 10.806 1.00 86.44 147 ASP A O 1
ATOM 1153 N N . PRO A 1 148 ? 9.125 7.266 12.278 1.00 88.38 148 PRO A N 1
ATOM 1154 C CA . PRO A 1 148 ? 8.141 6.482 13.025 1.00 88.38 148 PRO A CA 1
ATOM 1155 C C . PRO A 1 148 ? 6.977 7.312 13.573 1.00 88.38 148 PRO A C 1
ATOM 1157 O O . PRO A 1 148 ? 5.859 6.808 13.698 1.00 88.38 148 PRO A O 1
ATOM 1160 N N . LYS A 1 149 ? 7.214 8.588 13.904 1.00 89.56 149 LYS A N 1
ATOM 1161 C CA . LYS A 1 149 ? 6.155 9.477 14.402 1.00 89.56 149 LYS A CA 1
ATOM 1162 C C . LYS A 1 149 ? 5.151 9.788 13.301 1.00 89.56 149 LYS A C 1
ATOM 1164 O O . LYS A 1 149 ? 3.959 9.623 13.522 1.00 89.56 149 LYS A O 1
ATOM 1169 N N . SER A 1 150 ? 5.653 10.141 12.122 1.00 85.69 150 SER A N 1
ATOM 1170 C CA . SER A 1 150 ? 4.838 10.429 10.941 1.00 85.69 150 SER A CA 1
ATOM 1171 C C . SER A 1 150 ? 4.012 9.220 10.479 1.00 85.69 150 SER A C 1
ATOM 1173 O O . SER A 1 150 ? 2.868 9.379 10.071 1.00 85.69 150 SER A O 1
ATOM 1175 N N . VAL A 1 151 ? 4.550 7.996 10.577 1.00 89.44 151 VAL A N 1
ATOM 1176 C CA . VAL A 1 151 ? 3.799 6.775 10.219 1.00 89.44 151 VAL A CA 1
ATOM 1177 C C . VAL A 1 151 ? 2.756 6.422 11.276 1.00 89.44 151 VAL A C 1
ATOM 1179 O O . VAL A 1 151 ? 1.614 6.135 10.933 1.00 89.44 151 VAL A O 1
ATOM 1182 N N . SER A 1 152 ? 3.118 6.460 12.562 1.00 90.00 152 SER A N 1
ATOM 1183 C CA . SER A 1 152 ? 2.198 6.081 13.647 1.00 90.00 152 SER A CA 1
ATOM 1184 C C . SER A 1 152 ? 0.988 7.008 13.795 1.00 90.00 152 SER A C 1
ATOM 1186 O O . SER A 1 152 ? -0.023 6.580 14.344 1.00 90.00 152 SER A O 1
ATOM 1188 N N . SER A 1 153 ? 1.061 8.247 13.295 1.00 91.38 153 SER A N 1
ATOM 1189 C CA . SER A 1 153 ? -0.088 9.158 13.256 1.00 91.38 153 SER A CA 1
ATOM 1190 C C . SER A 1 153 ? -1.083 8.847 12.139 1.00 91.38 153 SER A C 1
ATOM 1192 O O . SER A 1 153 ? -2.266 9.126 12.304 1.00 91.38 153 SER A O 1
ATOM 1194 N N . VAL A 1 154 ? -0.633 8.281 11.014 1.00 93.75 154 VAL A N 1
ATOM 1195 C CA . VAL A 1 154 ? -1.496 8.038 9.841 1.00 93.75 154 VAL A CA 1
ATOM 1196 C C . VAL A 1 154 ? -1.936 6.584 9.711 1.00 93.75 154 VAL A C 1
ATOM 1198 O O . VAL A 1 154 ? -3.052 6.335 9.262 1.00 93.75 154 VAL A O 1
ATOM 1201 N N . LEU A 1 155 ? -1.102 5.629 10.131 1.00 94.31 155 LEU A N 1
ATOM 1202 C CA . LEU A 1 155 ? -1.333 4.198 9.960 1.00 94.31 155 LEU A CA 1
ATOM 1203 C C . LEU A 1 155 ? -2.019 3.583 11.180 1.00 94.31 155 LEU A C 1
ATOM 1205 O O . LEU A 1 155 ? -1.577 3.730 12.320 1.00 94.31 155 LEU A O 1
ATOM 1209 N N . SER A 1 156 ? -3.065 2.803 10.940 1.00 94.88 156 SER A N 1
ATOM 1210 C CA . SER A 1 156 ? -3.636 1.891 11.931 1.00 94.88 156 SER A CA 1
ATOM 1211 C C . SER A 1 156 ? -4.023 0.566 11.281 1.00 94.88 156 SER A C 1
ATOM 1213 O O . SER A 1 156 ? -4.116 0.457 10.057 1.00 94.88 156 SER A O 1
ATOM 1215 N N . SER A 1 157 ? -4.188 -0.471 12.095 1.00 94.62 157 SER A N 1
ATOM 1216 C CA . SER A 1 157 ? -4.480 -1.824 11.622 1.00 94.62 157 SER A CA 1
ATOM 1217 C C . SER A 1 157 ? -5.640 -2.431 12.393 1.00 94.62 157 SER A C 1
ATOM 1219 O O . SER A 1 157 ? -5.679 -2.333 13.621 1.00 94.62 157 SER A O 1
ATOM 1221 N N . LEU A 1 158 ? -6.529 -3.104 11.676 1.00 95.06 158 LEU A N 1
ATOM 1222 C CA . LEU A 1 158 ? -7.592 -3.945 12.208 1.00 95.06 158 LEU A CA 1
ATOM 1223 C C . LEU A 1 158 ? -7.416 -5.358 11.658 1.00 95.06 158 LEU A C 1
ATOM 1225 O O . LEU A 1 158 ? -6.916 -5.542 10.552 1.00 95.06 158 LEU A O 1
ATOM 1229 N N . ASN A 1 159 ? -7.856 -6.357 12.415 1.00 93.94 159 ASN A N 1
ATOM 1230 C CA . ASN A 1 159 ? -8.004 -7.703 11.870 1.00 93.94 159 ASN A CA 1
ATOM 1231 C C . ASN A 1 159 ? -9.397 -7.888 11.238 1.00 93.94 159 ASN A C 1
ATOM 1233 O O . ASN A 1 159 ? -10.312 -7.114 11.527 1.00 93.94 159 ASN A O 1
ATOM 1237 N N . TRP A 1 160 ? -9.606 -8.930 10.429 1.00 93.56 160 TRP A N 1
ATOM 1238 C CA . TRP A 1 160 ? -10.912 -9.163 9.787 1.00 93.56 160 TRP A CA 1
ATOM 1239 C C . TRP A 1 160 ? -12.097 -9.256 10.748 1.00 93.56 160 TRP A C 1
ATOM 1241 O O . TRP A 1 160 ? -13.179 -8.784 10.411 1.00 93.56 160 TRP A O 1
ATOM 1251 N N . ALA A 1 161 ? -11.915 -9.842 11.935 1.00 92.12 161 ALA A N 1
ATOM 1252 C CA . ALA A 1 161 ? -12.977 -9.913 12.936 1.00 92.12 161 ALA A CA 1
ATOM 1253 C C . ALA A 1 161 ? -13.318 -8.512 13.467 1.00 92.12 161 ALA A C 1
ATOM 1255 O O . ALA A 1 161 ? -14.471 -8.105 13.529 1.00 92.12 161 ALA A O 1
ATOM 1256 N N . THR A 1 162 ? -12.303 -7.717 13.796 1.00 92.19 162 THR A N 1
ATOM 1257 C CA . THR A 1 162 ? -12.464 -6.351 14.299 1.00 92.19 162 THR A CA 1
ATOM 1258 C C . THR A 1 162 ? -12.876 -5.354 13.218 1.00 92.19 162 THR A C 1
ATOM 1260 O O . THR A 1 162 ? -13.367 -4.288 13.569 1.00 92.19 162 THR A O 1
ATOM 1263 N N . ALA A 1 163 ? -12.767 -5.703 11.940 1.00 92.94 163 ALA A N 1
ATOM 1264 C CA . ALA A 1 163 ? -13.316 -4.936 10.827 1.00 92.94 163 ALA A CA 1
ATOM 1265 C C . ALA A 1 163 ? -14.822 -5.180 10.592 1.00 92.94 163 ALA A C 1
ATOM 1267 O O . ALA A 1 163 ? -15.414 -4.540 9.728 1.00 92.94 163 ALA A O 1
ATOM 1268 N N . GLN A 1 164 ? -15.448 -6.103 11.331 1.00 91.56 164 GLN A N 1
ATOM 1269 C CA . GLN A 1 164 ? -16.886 -6.367 11.261 1.00 91.56 164 GLN A CA 1
ATOM 1270 C C . GLN A 1 164 ? -17.649 -5.578 12.333 1.00 91.56 164 GLN A C 1
ATOM 1272 O O . GLN A 1 164 ? -17.253 -5.566 13.507 1.00 91.56 164 GLN A O 1
ATOM 1277 N N . GLU A 1 165 ? -18.747 -4.933 11.930 1.00 89.25 165 GLU A N 1
ATOM 1278 C CA . GLU A 1 165 ? -19.604 -4.125 12.811 1.00 89.25 165 GLU A CA 1
ATOM 1279 C C . GLU A 1 165 ? -20.262 -4.958 13.917 1.00 89.25 165 GLU A C 1
ATOM 1281 O O . GLU A 1 165 ? -20.296 -4.539 15.074 1.00 89.25 165 GLU A O 1
ATOM 1286 N N . ASP A 1 166 ? -20.733 -6.159 13.582 1.00 88.81 166 ASP A N 1
ATOM 1287 C CA . ASP A 1 166 ? -21.441 -7.076 14.480 1.00 88.81 166 ASP A CA 1
ATOM 1288 C C . ASP A 1 166 ? -20.512 -7.820 15.452 1.00 88.81 166 ASP A C 1
ATOM 1290 O O . ASP A 1 166 ? -20.951 -8.330 16.488 1.00 88.81 166 ASP A O 1
ATOM 1294 N N . TYR A 1 167 ? -19.211 -7.853 15.167 1.00 88.19 167 TYR A N 1
ATOM 1295 C CA . TYR A 1 167 ? -18.236 -8.480 16.045 1.00 88.19 167 TYR A CA 1
ATOM 1296 C C . TYR A 1 167 ? -17.987 -7.639 17.300 1.00 88.19 167 TYR A C 1
ATOM 1298 O O . TYR A 1 167 ? -17.532 -6.498 17.223 1.00 88.19 167 TYR A O 1
ATOM 1306 N N . THR A 1 168 ? -18.201 -8.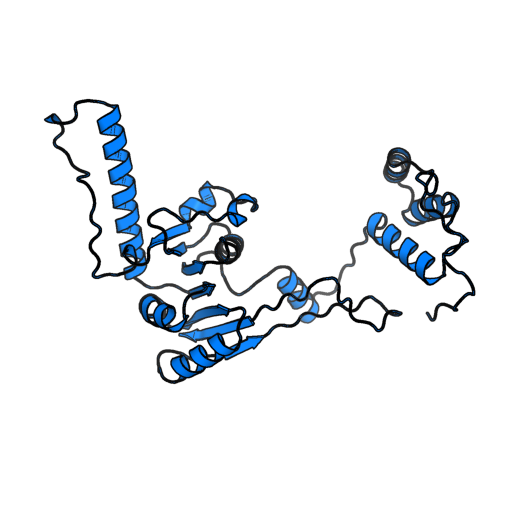234 18.475 1.00 84.06 168 THR A N 1
ATOM 1307 C CA . THR A 1 168 ? -17.830 -7.635 19.765 1.00 84.06 168 THR A CA 1
ATOM 1308 C C . THR A 1 168 ? -16.504 -8.230 20.249 1.00 84.06 168 THR A C 1
ATOM 1310 O O . THR A 1 168 ? -16.466 -9.417 20.586 1.00 84.06 168 THR A O 1
ATOM 1313 N N . PRO A 1 169 ? -15.413 -7.445 20.330 1.00 80.94 169 PRO A N 1
ATOM 1314 C CA . PRO A 1 169 ? -14.130 -7.949 20.800 1.00 80.94 169 PRO A CA 1
ATOM 1315 C C . PRO A 1 169 ? -14.209 -8.438 22.251 1.00 80.94 169 PRO A C 1
ATOM 1317 O O . PRO A 1 169 ? -14.632 -7.709 23.149 1.00 80.94 169 PRO A O 1
ATOM 1320 N N . VAL A 1 170 ? -13.747 -9.665 22.502 1.00 78.62 170 VAL A N 1
ATOM 1321 C CA . VAL A 1 170 ? -13.627 -10.200 23.865 1.00 78.62 170 VAL A CA 1
ATOM 1322 C C . VAL A 1 170 ? -12.398 -9.580 24.525 1.00 78.62 170 VAL A C 1
ATOM 1324 O O . VAL A 1 170 ? -11.270 -10.037 24.341 1.00 78.62 170 VAL A O 1
ATOM 1327 N N . LEU A 1 171 ? -12.611 -8.506 25.282 1.00 77.38 171 LEU A N 1
ATOM 1328 C CA . LEU A 1 171 ? -11.539 -7.745 25.918 1.00 77.38 171 LEU A CA 1
ATOM 1329 C C . LEU A 1 171 ? -11.457 -8.045 27.421 1.00 77.38 171 LEU A C 1
ATOM 1331 O O . LEU A 1 171 ? -12.482 -8.103 28.103 1.00 77.38 171 LEU A O 1
ATOM 1335 N N . PRO A 1 172 ? -10.245 -8.219 27.981 1.00 75.19 172 PRO A N 1
ATOM 1336 C CA . PRO A 1 172 ? -10.084 -8.358 29.421 1.00 75.19 172 PRO A CA 1
ATOM 1337 C C . PRO A 1 172 ? -10.475 -7.049 30.132 1.00 75.19 172 PRO A C 1
ATOM 1339 O O . PRO A 1 172 ? -10.216 -5.974 29.583 1.00 75.19 172 PRO A O 1
ATOM 1342 N N . PRO A 1 173 ? -10.994 -7.105 31.376 1.00 72.62 173 PRO A N 1
ATOM 1343 C CA . PRO A 1 173 ? -11.376 -5.911 32.126 1.00 72.62 173 PRO A CA 1
ATOM 1344 C C . PRO A 1 173 ? -10.227 -4.895 32.192 1.00 72.62 173 PRO A C 1
ATOM 1346 O O . PRO A 1 173 ? -9.116 -5.211 32.647 1.00 72.62 173 PRO A O 1
ATOM 1349 N N . SER A 1 174 ? -10.482 -3.687 31.692 1.00 69.31 174 SER A N 1
ATOM 1350 C CA . SER A 1 174 ? -9.545 -2.557 31.701 1.00 69.31 174 SER A CA 1
ATOM 1351 C C . SER A 1 174 ? -9.708 -1.688 32.947 1.00 69.31 174 SER A C 1
ATOM 1353 O O . SER A 1 174 ? -8.739 -1.075 33.400 1.00 69.31 174 SER A O 1
ATOM 1355 N N . GLU A 1 175 ? -10.906 -1.691 33.532 1.00 68.06 175 GLU A N 1
ATOM 1356 C CA . GLU A 1 175 ? -11.259 -0.940 34.729 1.00 68.06 175 GLU A CA 1
ATOM 1357 C C . GLU A 1 175 ? -11.390 -1.899 35.905 1.00 68.06 175 GLU A C 1
ATOM 1359 O O . GLU A 1 175 ? -12.225 -2.800 35.928 1.00 68.06 175 GLU A O 1
ATOM 1364 N N . VAL A 1 176 ? -10.492 -1.728 36.867 1.00 72.56 176 VAL A N 1
ATOM 1365 C CA . VAL A 1 176 ? -10.475 -2.473 38.122 1.00 72.56 176 VAL A CA 1
ATOM 1366 C C . VAL A 1 176 ? -10.542 -1.418 39.226 1.00 72.56 176 VAL A C 1
ATOM 1368 O O . VAL A 1 176 ? -9.824 -0.415 39.103 1.00 72.56 176 VAL A O 1
ATOM 1371 N N . PRO A 1 177 ? -11.382 -1.580 40.267 1.00 74.81 177 PRO A N 1
ATOM 1372 C CA . PRO A 1 177 ? -11.455 -0.624 41.367 1.00 74.81 177 PRO A CA 1
ATOM 1373 C C . PRO A 1 177 ? -10.060 -0.294 41.907 1.00 74.81 177 PRO A C 1
ATOM 1375 O O . PRO A 1 177 ? -9.211 -1.179 42.029 1.00 74.81 177 PRO A O 1
ATOM 1378 N N . ALA A 1 178 ? -9.807 0.979 42.233 1.00 67.50 178 ALA A N 1
ATOM 1379 C CA . ALA A 1 178 ? -8.485 1.433 42.684 1.00 67.50 178 ALA A CA 1
ATOM 1380 C C . ALA A 1 178 ? -7.973 0.647 43.909 1.00 67.50 178 ALA A C 1
ATOM 1382 O O . ALA A 1 178 ? -6.767 0.467 44.065 1.00 67.50 178 ALA A O 1
ATOM 1383 N N . GLU A 1 179 ? -8.898 0.129 44.721 1.00 66.88 179 GLU A N 1
ATOM 1384 C CA . GLU A 1 179 ? -8.652 -0.700 45.905 1.00 66.88 179 GLU A CA 1
ATOM 1385 C C . GLU A 1 179 ? -8.041 -2.077 45.582 1.00 66.88 179 GLU A C 1
ATOM 1387 O O . GLU A 1 179 ? -7.337 -2.657 46.406 1.00 66.88 179 GLU A O 1
ATOM 1392 N N . GLU A 1 180 ? -8.230 -2.595 44.365 1.00 72.62 180 GLU A N 1
ATOM 1393 C CA . GLU A 1 180 ? -7.692 -3.892 43.929 1.00 72.62 180 GLU A CA 1
ATOM 1394 C C . GLU A 1 180 ? -6.328 -3.780 43.219 1.00 72.62 180 GLU A C 1
ATOM 1396 O O . GLU A 1 180 ? -5.716 -4.789 42.834 1.00 72.62 180 GLU A O 1
ATOM 1401 N N . ILE A 1 181 ? -5.816 -2.558 43.032 1.00 77.06 181 ILE A N 1
ATOM 1402 C CA . ILE A 1 181 ? -4.517 -2.314 42.402 1.00 77.06 181 ILE A CA 1
ATOM 1403 C C . ILE A 1 181 ? -3.416 -2.501 43.448 1.00 77.06 181 ILE A C 1
ATOM 1405 O O . ILE A 1 181 ? -3.039 -1.585 44.171 1.00 77.06 181 ILE A O 1
ATOM 1409 N N . LYS A 1 182 ? -2.846 -3.707 43.492 1.00 78.88 182 LYS A N 1
ATOM 1410 C CA . LYS A 1 182 ? -1.842 -4.098 44.496 1.00 78.88 182 LYS A CA 1
ATOM 1411 C C . LYS A 1 182 ? -0.417 -3.640 44.161 1.00 78.88 182 LYS A C 1
ATOM 1413 O O . LYS A 1 182 ? 0.480 -3.783 44.984 1.00 78.88 182 LYS A O 1
ATOM 1418 N N . SER A 1 183 ? -0.164 -3.148 42.942 1.00 84.88 183 SER A N 1
ATOM 1419 C CA . SER A 1 183 ? 1.190 -2.817 42.472 1.00 84.88 183 SER A CA 1
ATOM 1420 C C . SER A 1 183 ? 1.213 -1.766 41.356 1.00 84.88 183 SER A C 1
ATOM 1422 O O . SER A 1 183 ? 0.374 -1.780 40.454 1.00 84.88 183 SER A O 1
ATOM 1424 N N . GLU A 1 184 ? 2.259 -0.934 41.321 1.00 82.88 184 GLU A N 1
ATOM 1425 C CA . GLU A 1 184 ? 2.523 0.010 40.221 1.00 82.88 184 GLU A CA 1
ATOM 1426 C C . GLU A 1 184 ? 2.723 -0.713 38.871 1.00 82.88 184 GLU A C 1
ATOM 1428 O O . GLU A 1 184 ? 2.318 -0.229 37.809 1.00 82.88 184 GLU A O 1
ATOM 1433 N N . ARG A 1 185 ? 3.252 -1.946 38.895 1.00 83.88 185 ARG A N 1
ATOM 1434 C CA . ARG A 1 185 ? 3.347 -2.811 37.704 1.00 83.88 185 ARG A CA 1
ATOM 1435 C C . ARG A 1 185 ? 1.966 -3.244 37.198 1.00 83.88 185 ARG A C 1
ATOM 1437 O O . ARG A 1 185 ? 1.751 -3.367 35.994 1.00 83.88 185 ARG A O 1
ATOM 1444 N N . GLN A 1 186 ? 1.014 -3.462 38.104 1.00 84.31 186 GLN A N 1
ATOM 1445 C CA . GLN A 1 186 ? -0.371 -3.777 37.748 1.00 84.31 186 GLN A CA 1
ATOM 1446 C C . GLN A 1 186 ? -1.062 -2.542 37.157 1.00 84.31 186 GLN A C 1
ATOM 1448 O O . GLN A 1 186 ? -1.701 -2.648 36.112 1.00 84.31 186 GLN A O 1
ATOM 1453 N N . LYS A 1 187 ? -0.850 -1.364 37.755 1.00 85.81 187 LYS A N 1
ATOM 1454 C CA . LYS A 1 187 ? -1.375 -0.076 37.278 1.00 85.81 187 LYS A CA 1
ATOM 1455 C C . LYS A 1 187 ? -0.892 0.274 35.869 1.00 85.81 187 LYS A C 1
ATOM 1457 O O . LYS A 1 187 ? -1.694 0.621 35.007 1.00 85.81 187 LYS A O 1
ATOM 1462 N N . THR A 1 188 ? 0.408 0.143 35.604 1.00 86.44 188 THR A N 1
ATOM 1463 C CA . THR A 1 188 ? 0.989 0.385 34.270 1.00 86.44 188 THR A CA 1
ATOM 1464 C C . THR A 1 188 ? 0.460 -0.594 33.222 1.00 86.44 188 THR A C 1
ATOM 1466 O O . THR A 1 188 ? 0.156 -0.183 32.104 1.00 86.44 188 THR A O 1
ATOM 1469 N N . ARG A 1 189 ? 0.273 -1.872 33.580 1.00 85.56 189 ARG A N 1
ATOM 1470 C CA . ARG A 1 189 ? -0.340 -2.874 32.695 1.00 85.56 189 ARG A CA 1
ATOM 1471 C C . ARG A 1 189 ? -1.793 -2.534 32.353 1.00 85.56 189 ARG A C 1
ATOM 1473 O O . ARG A 1 189 ? -2.162 -2.643 31.190 1.00 85.56 189 ARG A O 1
ATOM 1480 N N . LEU A 1 190 ? -2.595 -2.113 33.334 1.00 86.31 190 LEU A N 1
ATOM 1481 C CA . LEU A 1 190 ? -3.987 -1.697 33.113 1.00 86.31 190 LEU A CA 1
ATOM 1482 C C . LEU A 1 190 ? -4.070 -0.456 32.215 1.00 86.31 190 LEU A C 1
ATOM 1484 O O . LEU A 1 190 ? -4.820 -0.465 31.246 1.00 86.31 190 LEU A O 1
ATOM 1488 N N . LYS A 1 191 ? -3.224 0.556 32.456 1.00 87.81 191 LYS A N 1
ATOM 1489 C CA . LYS A 1 191 ? -3.136 1.745 31.591 1.00 87.81 191 LYS A CA 1
ATOM 1490 C C . LYS A 1 191 ? -2.798 1.392 30.142 1.00 87.81 191 LYS A C 1
ATOM 1492 O O . LYS A 1 191 ? -3.470 1.866 29.237 1.00 87.81 191 LYS A O 1
ATOM 1497 N N . LYS A 1 192 ? -1.790 0.539 29.915 1.00 87.69 192 LYS A N 1
ATOM 1498 C CA . LYS A 1 192 ? -1.420 0.093 28.559 1.00 87.69 192 LYS A CA 1
ATOM 1499 C C . LYS A 1 192 ? -2.566 -0.637 27.861 1.00 87.69 192 LYS A C 1
ATOM 1501 O O . LYS A 1 192 ? -2.799 -0.393 26.687 1.00 87.69 192 LYS A O 1
ATOM 1506 N N . ARG A 1 193 ? -3.295 -1.500 28.579 1.00 86.69 193 ARG A N 1
ATOM 1507 C CA . ARG A 1 193 ? -4.477 -2.179 28.024 1.00 86.69 193 ARG A CA 1
ATOM 1508 C C . ARG A 1 193 ? -5.572 -1.194 27.646 1.00 86.69 193 ARG A C 1
ATOM 1510 O O . ARG A 1 193 ? -6.106 -1.320 26.558 1.00 86.69 193 ARG A O 1
ATOM 1517 N N . LYS A 1 194 ? -5.873 -0.227 28.520 1.00 89.00 194 LYS A N 1
ATOM 1518 C CA . LYS A 1 194 ? -6.881 0.802 28.247 1.00 89.00 194 LYS A CA 1
ATOM 1519 C C . LYS A 1 194 ? -6.541 1.581 26.973 1.00 89.00 194 LYS A C 1
ATOM 1521 O O . LYS A 1 194 ? -7.372 1.640 26.089 1.00 89.00 194 LYS A O 1
ATOM 1526 N N . ILE A 1 195 ? -5.288 2.017 26.810 1.00 88.81 195 ILE A N 1
ATOM 1527 C CA . ILE A 1 195 ? -4.827 2.699 25.584 1.00 88.81 195 ILE A CA 1
ATOM 1528 C C . ILE A 1 195 ? -5.051 1.844 24.327 1.00 88.81 195 ILE A C 1
ATOM 1530 O O . ILE A 1 195 ? -5.522 2.357 23.322 1.00 88.81 195 ILE A O 1
ATOM 1534 N N . VAL A 1 196 ? -4.718 0.549 24.371 1.00 88.06 196 VAL A N 1
ATOM 1535 C CA . VAL A 1 196 ? -4.903 -0.352 23.218 1.00 88.06 196 VAL A CA 1
ATOM 1536 C C . VAL A 1 196 ? -6.386 -0.561 22.900 1.00 88.06 196 VAL A C 1
ATOM 1538 O O . VAL A 1 196 ? -6.761 -0.567 21.734 1.00 88.06 196 VAL A O 1
ATOM 1541 N N . ILE A 1 197 ? -7.224 -0.710 23.927 1.00 89.00 197 ILE A N 1
ATOM 1542 C CA . ILE A 1 197 ? -8.675 -0.875 23.779 1.00 89.00 197 ILE A CA 1
ATOM 1543 C C . ILE A 1 197 ? -9.308 0.389 23.196 1.00 89.00 197 ILE A C 1
ATOM 1545 O O . ILE A 1 197 ? -10.063 0.296 22.234 1.00 89.00 197 ILE A O 1
ATOM 1549 N N . ASP A 1 198 ? -8.958 1.555 23.739 1.00 90.31 198 ASP A N 1
ATOM 1550 C CA . ASP A 1 198 ? -9.472 2.847 23.286 1.00 90.31 198 ASP A CA 1
ATOM 1551 C C . ASP A 1 198 ? -9.028 3.125 21.836 1.00 90.31 198 ASP A C 1
ATOM 1553 O O . ASP A 1 198 ? -9.828 3.568 21.015 1.00 90.31 198 ASP A O 1
ATOM 1557 N N . ALA A 1 199 ? -7.779 2.792 21.482 1.00 91.06 199 ALA A N 1
ATOM 1558 C CA . ALA A 1 199 ? -7.276 2.910 20.112 1.00 91.06 199 ALA A CA 1
ATOM 1559 C C . ALA A 1 199 ? -7.995 1.965 19.133 1.00 91.06 199 ALA A C 1
ATOM 1561 O O . ALA A 1 199 ? -8.317 2.369 18.015 1.00 91.06 199 ALA A O 1
ATOM 1562 N N . LEU A 1 200 ? -8.277 0.724 19.548 1.00 91.69 200 LEU A N 1
ATOM 1563 C CA . LEU A 1 200 ? -9.043 -0.235 18.746 1.00 91.69 200 LEU A CA 1
ATOM 1564 C C . LEU A 1 200 ? -10.477 0.257 18.514 1.00 91.69 200 LEU A C 1
ATOM 1566 O O . LEU A 1 200 ? -10.958 0.209 17.384 1.00 91.69 200 LEU A O 1
ATOM 1570 N N . ALA A 1 201 ? -11.143 0.743 19.565 1.00 92.12 201 ALA A N 1
ATOM 1571 C CA . ALA A 1 201 ? -12.493 1.291 19.478 1.00 92.12 201 ALA A CA 1
ATOM 1572 C C . ALA A 1 201 ? -12.543 2.502 18.536 1.00 92.12 201 ALA A C 1
ATOM 1574 O O . ALA A 1 201 ? -13.345 2.514 17.608 1.00 92.12 201 ALA A O 1
ATOM 1575 N N . SER A 1 202 ? -11.613 3.450 18.694 1.00 94.19 202 SER A N 1
ATOM 1576 C CA . SER A 1 202 ? -11.513 4.627 17.824 1.00 94.19 202 SER A CA 1
ATOM 1577 C C . SER A 1 202 ? -11.246 4.260 16.361 1.00 94.19 202 SER A C 1
ATOM 1579 O O . SER A 1 202 ? -11.857 4.841 15.471 1.00 94.19 202 SER A O 1
ATOM 1581 N N . THR A 1 203 ? -10.380 3.275 16.095 1.00 94.94 203 THR A N 1
ATOM 1582 C CA . THR A 1 203 ? -10.092 2.830 14.718 1.00 94.94 203 THR A CA 1
ATOM 1583 C C . THR A 1 203 ? -11.305 2.136 14.085 1.00 94.94 203 THR A C 1
ATOM 1585 O O . THR A 1 203 ? -11.554 2.299 12.894 1.00 94.94 203 THR A O 1
ATOM 1588 N N . ARG A 1 204 ? -12.083 1.377 14.871 1.00 95.00 204 ARG A N 1
ATOM 1589 C CA . ARG A 1 204 ? -13.341 0.762 14.416 1.00 95.00 204 ARG A CA 1
ATOM 1590 C C . ARG A 1 204 ? -14.396 1.810 14.085 1.00 95.00 204 ARG A C 1
ATOM 1592 O O . ARG A 1 204 ? -14.974 1.756 13.008 1.00 95.00 204 ARG A O 1
ATOM 1599 N N . GLU A 1 205 ? -14.614 2.768 14.982 1.00 94.81 205 GLU A N 1
ATOM 1600 C CA . GLU A 1 205 ? -15.532 3.889 14.749 1.00 94.81 205 GLU A CA 1
ATOM 1601 C C . GLU A 1 205 ? -15.154 4.661 13.481 1.00 94.81 205 GLU A C 1
ATOM 1603 O O . GLU A 1 205 ? -16.021 4.998 12.682 1.00 94.81 205 GLU A O 1
ATOM 1608 N N . GLU A 1 206 ? -13.859 4.879 13.257 1.00 95.44 206 GLU A N 1
ATOM 1609 C CA . GLU A 1 206 ? -13.355 5.552 12.064 1.00 95.44 206 GLU A CA 1
ATOM 1610 C C . GLU A 1 206 ? -13.569 4.752 10.770 1.00 95.44 206 GLU A C 1
ATOM 1612 O O . GLU A 1 206 ? -13.900 5.347 9.743 1.00 95.44 206 GLU A O 1
ATOM 1617 N N . LEU A 1 207 ? -13.387 3.426 10.803 1.00 96.44 207 LEU A N 1
ATOM 1618 C CA . LEU A 1 207 ? -13.695 2.558 9.665 1.00 96.44 207 LEU A CA 1
ATOM 1619 C C . LEU A 1 207 ? -15.193 2.617 9.332 1.00 96.44 207 LEU A C 1
ATOM 1621 O O . LEU A 1 207 ? -15.557 2.822 8.178 1.00 96.44 207 LEU A O 1
ATOM 1625 N N . PHE A 1 208 ? -16.052 2.473 10.344 1.00 95.88 208 PHE A N 1
ATOM 1626 C CA . PHE A 1 208 ? -17.509 2.408 10.172 1.00 95.88 208 PHE A CA 1
ATOM 1627 C C . PHE A 1 208 ? -18.145 3.759 9.845 1.00 95.88 208 PHE A C 1
ATOM 1629 O O . PHE A 1 208 ? -19.206 3.803 9.230 1.00 95.88 208 PHE A O 1
ATOM 1636 N N . ALA A 1 209 ? -17.484 4.866 10.190 1.00 95.06 209 ALA A N 1
ATOM 1637 C CA . ALA A 1 209 ? -17.857 6.184 9.689 1.00 95.06 209 ALA A CA 1
ATOM 1638 C C . ALA A 1 209 ? -17.760 6.272 8.152 1.00 95.06 209 ALA A C 1
ATOM 1640 O O . ALA A 1 209 ? -18.404 7.132 7.555 1.00 95.06 209 ALA A O 1
ATOM 1641 N N . GLY A 1 210 ? -16.993 5.379 7.513 1.00 94.56 210 GLY A N 1
ATOM 1642 C CA . GLY A 1 210 ? -16.821 5.340 6.067 1.00 94.56 210 GLY A CA 1
ATOM 1643 C C . GLY A 1 210 ? -16.021 6.535 5.566 1.00 94.56 210 GLY A C 1
ATOM 1644 O O . GLY A 1 210 ? -15.074 6.968 6.222 1.00 94.56 210 GLY A O 1
ATOM 1645 N N . GLU A 1 211 ? -16.404 7.065 4.405 1.00 93.94 211 GLU A N 1
ATOM 1646 C CA . GLU A 1 211 ? -15.774 8.215 3.741 1.00 93.94 211 GLU A CA 1
ATOM 1647 C C . GLU A 1 211 ? -14.289 8.004 3.380 1.00 93.94 211 GLU A C 1
ATOM 1649 O O . GLU A 1 211 ? -13.456 8.902 3.538 1.00 93.94 211 GLU A O 1
ATOM 1654 N N . PHE A 1 212 ? -13.932 6.797 2.937 1.00 95.94 212 PHE A N 1
ATOM 1655 C CA . PHE A 1 212 ? -12.591 6.512 2.425 1.00 95.94 212 PHE A CA 1
ATOM 1656 C C . PHE A 1 212 ? -12.498 6.815 0.925 1.00 95.94 212 PHE A C 1
ATOM 1658 O O . PHE A 1 212 ? -13.337 6.394 0.132 1.00 95.94 212 PHE A O 1
ATOM 1665 N N . ASP A 1 213 ? -11.438 7.514 0.531 1.00 94.00 213 ASP A N 1
ATOM 1666 C CA . ASP A 1 213 ? -11.160 7.979 -0.832 1.00 94.00 213 ASP A CA 1
ATOM 1667 C C . ASP A 1 213 ? -10.620 6.871 -1.750 1.00 94.00 213 ASP A C 1
ATOM 1669 O O . ASP A 1 213 ? -10.518 7.051 -2.967 1.00 94.00 213 ASP A O 1
ATOM 1673 N N . GLY A 1 214 ? -10.276 5.709 -1.188 1.00 93.44 214 GLY A N 1
ATOM 1674 C CA . GLY A 1 214 ? -9.904 4.552 -1.986 1.00 93.44 214 GLY A CA 1
ATOM 1675 C C . GLY A 1 214 ? -9.680 3.264 -1.205 1.00 93.44 214 GLY A C 1
ATOM 1676 O O . GLY A 1 214 ? -9.453 3.260 0.008 1.00 93.44 214 GLY A O 1
ATOM 1677 N N . LEU A 1 215 ? -9.719 2.163 -1.952 1.00 95.69 215 LEU A N 1
ATOM 1678 C CA . LEU A 1 215 ? -9.471 0.803 -1.484 1.00 95.69 215 LEU A CA 1
ATOM 1679 C C . LEU A 1 215 ? -8.355 0.178 -2.319 1.00 95.69 215 LEU A C 1
ATOM 1681 O O . LEU A 1 215 ? -8.474 0.119 -3.540 1.00 95.69 215 LEU A O 1
ATOM 1685 N N . ILE A 1 216 ? -7.303 -0.318 -1.672 1.00 94.88 216 ILE A N 1
ATOM 1686 C CA . ILE A 1 216 ? -6.210 -1.032 -2.335 1.00 94.88 216 ILE A CA 1
ATOM 1687 C C . ILE A 1 216 ? -6.132 -2.458 -1.794 1.00 94.88 216 ILE A C 1
ATOM 1689 O O . ILE A 1 216 ? -6.033 -2.670 -0.589 1.00 94.88 216 ILE A O 1
ATOM 1693 N N . ILE A 1 217 ? -6.166 -3.449 -2.679 1.00 95.56 217 ILE A N 1
ATOM 1694 C CA . ILE A 1 217 ? -6.138 -4.866 -2.309 1.00 95.56 217 ILE A CA 1
ATOM 1695 C C . ILE A 1 217 ? -4.977 -5.536 -3.036 1.00 95.56 217 ILE A C 1
ATOM 1697 O O . ILE A 1 217 ? -4.958 -5.583 -4.262 1.00 95.56 217 ILE A O 1
ATOM 1701 N N . ALA A 1 218 ? -4.034 -6.080 -2.279 1.00 91.62 218 ALA A N 1
ATOM 1702 C CA . ALA A 1 218 ? -3.033 -7.027 -2.747 1.00 91.62 218 ALA A CA 1
ATOM 1703 C C . ALA A 1 218 ? -2.998 -8.176 -1.745 1.00 91.62 218 ALA A C 1
ATOM 1705 O O . ALA A 1 218 ? -2.380 -8.080 -0.688 1.00 91.62 218 ALA A O 1
ATOM 1706 N N . SER A 1 219 ? -3.743 -9.228 -2.052 1.00 92.56 219 SER A N 1
ATOM 1707 C CA . SER A 1 219 ? -3.983 -10.331 -1.134 1.00 92.56 219 SER A CA 1
ATOM 1708 C C . SER A 1 219 ? -4.028 -11.648 -1.890 1.00 92.56 219 SER A C 1
ATOM 1710 O O . SER A 1 219 ? -4.410 -11.683 -3.062 1.00 92.56 219 SER A O 1
ATOM 1712 N N . ASP A 1 220 ? -3.670 -12.726 -1.198 1.00 90.38 220 ASP A N 1
ATOM 1713 C CA . ASP A 1 220 ? -3.820 -14.090 -1.711 1.00 90.38 220 ASP A CA 1
ATOM 1714 C C . ASP A 1 220 ? -5.278 -14.588 -1.615 1.00 90.38 220 ASP A C 1
ATOM 1716 O O . ASP A 1 220 ? -5.630 -15.632 -2.173 1.00 90.38 220 ASP A O 1
ATOM 1720 N N . TYR A 1 221 ? -6.151 -13.849 -0.923 1.00 92.56 221 TYR A N 1
ATOM 1721 C CA . TYR A 1 221 ? -7.577 -14.143 -0.841 1.00 92.56 221 TYR A CA 1
ATOM 1722 C C . TYR A 1 221 ? -8.320 -13.849 -2.145 1.00 92.56 221 TYR A C 1
ATOM 1724 O O . TYR A 1 221 ? -7.935 -13.004 -2.954 1.00 92.56 221 TYR A O 1
ATOM 1732 N N . ALA A 1 222 ? -9.472 -14.505 -2.310 1.00 93.25 222 ALA A N 1
ATOM 1733 C CA . ALA A 1 222 ? -10.414 -14.141 -3.359 1.00 93.25 222 ALA A CA 1
ATOM 1734 C C . ALA A 1 222 ? -10.830 -12.662 -3.186 1.00 93.25 222 ALA A C 1
ATOM 1736 O O . ALA A 1 222 ? -11.279 -12.280 -2.099 1.00 93.25 222 ALA A O 1
ATOM 1737 N N . PRO A 1 223 ? -10.713 -11.825 -4.231 1.00 94.44 223 PRO A N 1
ATOM 1738 C CA . PRO A 1 223 ? -10.883 -10.382 -4.085 1.00 94.44 223 PRO A CA 1
ATOM 1739 C C . PRO A 1 223 ? -12.343 -9.973 -3.883 1.00 94.44 223 PRO A C 1
ATOM 1741 O O . PRO A 1 223 ? -12.618 -8.978 -3.219 1.00 94.44 223 PRO A O 1
ATOM 1744 N N . TRP A 1 224 ? -13.299 -10.736 -4.409 1.00 95.12 224 TRP A N 1
ATOM 1745 C CA . TRP A 1 224 ? -14.706 -10.349 -4.376 1.00 95.12 224 TRP A CA 1
ATOM 1746 C C . TRP A 1 224 ? -15.310 -10.248 -2.971 1.00 95.12 224 TRP A C 1
ATOM 1748 O O . TRP A 1 224 ? -15.850 -9.189 -2.649 1.00 95.12 224 TRP A O 1
ATOM 1758 N N . PRO A 1 225 ? -15.159 -11.245 -2.074 1.00 95.19 225 PRO A N 1
ATOM 1759 C CA . PRO A 1 225 ? -15.601 -11.104 -0.687 1.00 95.19 225 PRO A CA 1
ATOM 1760 C C . PRO A 1 225 ? -14.976 -9.907 0.036 1.00 95.19 225 PRO A C 1
ATOM 1762 O O . PRO A 1 225 ? -15.618 -9.311 0.899 1.00 95.19 225 PRO A O 1
ATOM 1765 N N . ILE A 1 226 ? -13.731 -9.555 -0.302 1.00 95.56 226 ILE A N 1
ATOM 1766 C CA . ILE A 1 226 ? -13.048 -8.386 0.259 1.00 95.56 226 ILE A CA 1
ATOM 1767 C C . ILE A 1 226 ? -13.724 -7.108 -0.233 1.00 95.56 226 ILE A C 1
ATOM 1769 O O . ILE A 1 226 ? -14.129 -6.277 0.581 1.00 95.56 226 ILE A O 1
ATOM 1773 N N . VAL A 1 227 ? -13.893 -6.976 -1.552 1.00 95.31 227 VAL A N 1
ATOM 1774 C CA . VAL A 1 227 ? -14.557 -5.826 -2.174 1.00 95.31 227 VAL A CA 1
ATOM 1775 C C . VAL A 1 227 ? -15.959 -5.661 -1.597 1.00 95.31 227 VAL A C 1
ATOM 1777 O O . VAL A 1 227 ? -16.283 -4.575 -1.131 1.00 95.31 227 VAL A O 1
ATOM 1780 N N . GLN A 1 228 ? -16.766 -6.722 -1.522 1.00 93.88 228 GLN A N 1
ATOM 1781 C CA . GLN A 1 228 ? -18.123 -6.656 -0.968 1.00 93.88 228 GLN A CA 1
ATOM 1782 C C . GLN A 1 228 ? -18.162 -6.172 0.485 1.00 93.88 228 GLN A C 1
ATOM 1784 O O . GLN A 1 228 ? -19.049 -5.403 0.848 1.00 93.88 228 GLN A O 1
ATOM 1789 N N . LYS A 1 229 ? -17.215 -6.617 1.319 1.00 94.50 229 LYS A N 1
ATOM 1790 C CA . LYS A 1 229 ? -17.165 -6.248 2.740 1.00 94.50 229 LYS A CA 1
ATOM 1791 C C . LYS A 1 229 ? -16.674 -4.826 2.979 1.00 94.50 229 LYS A C 1
ATOM 1793 O O . LYS A 1 229 ? -17.106 -4.212 3.946 1.00 94.50 229 LYS A O 1
ATOM 1798 N N . LEU A 1 230 ? -15.752 -4.331 2.153 1.00 95.69 230 LEU A N 1
ATOM 1799 C CA . LEU A 1 230 ? -15.099 -3.036 2.374 1.00 95.69 230 LEU A CA 1
ATOM 1800 C C . LEU A 1 230 ? -15.740 -1.892 1.587 1.00 95.69 230 LEU A C 1
ATOM 1802 O O . LEU A 1 230 ? -15.672 -0.752 2.029 1.00 95.69 230 LEU A O 1
ATOM 1806 N N . THR A 1 231 ? -16.412 -2.198 0.475 1.00 94.38 231 THR A N 1
ATOM 1807 C CA . THR A 1 231 ? -17.147 -1.232 -0.357 1.00 94.38 231 THR A CA 1
ATOM 1808 C C . THR A 1 231 ? -18.089 -0.309 0.433 1.00 94.38 231 THR A C 1
ATOM 1810 O O . THR A 1 231 ? -18.072 0.884 0.151 1.00 94.38 231 THR A O 1
ATOM 1813 N N . PRO A 1 232 ? -18.859 -0.773 1.441 1.00 94.44 232 PRO A N 1
ATOM 1814 C CA . PRO A 1 232 ? -19.750 0.104 2.208 1.00 94.44 232 PRO A CA 1
ATOM 1815 C C . PRO A 1 232 ? -19.056 1.285 2.901 1.00 94.44 232 PRO A C 1
ATOM 1817 O O . PRO A 1 232 ? -19.708 2.282 3.194 1.00 94.44 232 PRO A O 1
ATOM 1820 N N . TYR A 1 233 ? -17.749 1.184 3.158 1.00 95.88 233 TYR A N 1
ATOM 1821 C CA . TYR A 1 233 ? -16.963 2.230 3.816 1.00 95.88 233 TYR A CA 1
ATOM 1822 C C . TYR A 1 233 ? -16.288 3.186 2.818 1.00 95.88 233 TYR A C 1
ATOM 1824 O O . TYR A 1 233 ? -15.680 4.177 3.218 1.00 95.88 233 TYR A O 1
ATOM 1832 N N . ILE A 1 234 ? -16.378 2.906 1.518 1.00 94.69 234 ILE A N 1
ATOM 1833 C CA . ILE A 1 234 ? -15.744 3.688 0.457 1.00 94.69 234 ILE A CA 1
ATOM 1834 C C . ILE A 1 234 ? -16.680 4.818 0.002 1.00 94.69 234 ILE A C 1
ATOM 1836 O O . ILE A 1 234 ? -17.878 4.615 -0.195 1.00 94.69 234 ILE A O 1
ATOM 1840 N N . SER A 1 235 ? -16.135 6.025 -0.163 1.00 92.62 235 SER A N 1
ATOM 1841 C CA . SER A 1 235 ? -16.859 7.187 -0.689 1.00 92.62 235 SER A CA 1
ATOM 1842 C C . SER A 1 235 ? -17.331 6.952 -2.127 1.00 92.62 235 SER A C 1
ATOM 1844 O O . SER A 1 235 ? -16.664 6.290 -2.919 1.00 92.62 235 SER A O 1
ATOM 1846 N N . GLY A 1 236 ? -18.446 7.567 -2.526 1.00 88.69 236 GLY A N 1
ATOM 1847 C CA . GLY A 1 236 ? -18.818 7.603 -3.945 1.00 88.69 236 GLY A CA 1
ATOM 1848 C C . GLY A 1 236 ? -17.745 8.312 -4.783 1.00 88.69 236 GLY A C 1
ATOM 1849 O O . GLY A 1 236 ? -17.150 9.286 -4.326 1.00 88.69 236 GLY A O 1
ATOM 1850 N N . SER A 1 237 ? -17.510 7.851 -6.014 1.00 86.50 237 SER A N 1
ATOM 1851 C CA . SER A 1 237 ? -16.420 8.298 -6.904 1.00 86.50 237 SER A CA 1
ATOM 1852 C C . SER A 1 237 ? -14.998 7.950 -6.446 1.00 86.50 237 SER A C 1
ATOM 1854 O O . SER A 1 237 ? -14.039 8.362 -7.101 1.00 86.50 237 SER A O 1
ATOM 1856 N N . ALA A 1 238 ? -14.835 7.191 -5.361 1.00 90.19 238 ALA A N 1
ATOM 1857 C CA . ALA A 1 238 ? -13.533 6.704 -4.921 1.00 90.19 238 ALA A CA 1
ATOM 1858 C C . ALA A 1 238 ? -13.026 5.546 -5.794 1.00 90.19 238 ALA A C 1
ATOM 1860 O O . ALA A 1 238 ? -13.794 4.790 -6.395 1.00 90.19 238 ALA A O 1
ATOM 1861 N N . SER A 1 239 ? -11.704 5.385 -5.841 1.00 90.19 239 SER A N 1
ATOM 1862 C CA . SER A 1 239 ? -11.061 4.333 -6.630 1.00 90.19 239 SER A CA 1
ATOM 1863 C C . SER A 1 239 ? -10.852 3.052 -5.823 1.00 90.19 239 SER A C 1
ATOM 1865 O O . SER A 1 239 ? -10.297 3.083 -4.724 1.00 90.19 239 SER A O 1
ATOM 1867 N N . ILE A 1 240 ? -11.208 1.917 -6.416 1.00 93.81 240 ILE A N 1
ATOM 1868 C CA . ILE A 1 240 ? -10.905 0.572 -5.933 1.00 93.81 240 ILE A CA 1
ATOM 1869 C C . ILE A 1 240 ? -9.845 -0.031 -6.855 1.00 93.81 240 ILE A C 1
ATOM 1871 O O . ILE A 1 240 ? -10.047 -0.149 -8.065 1.00 93.81 240 ILE A O 1
ATOM 1875 N N . VAL A 1 241 ? -8.716 -0.423 -6.273 1.00 93.19 241 VAL A N 1
ATOM 1876 C CA . VAL A 1 241 ? -7.583 -1.013 -6.980 1.00 93.19 241 VAL A CA 1
ATOM 1877 C C . VAL A 1 241 ? -7.310 -2.403 -6.426 1.00 93.19 241 VAL A C 1
ATOM 1879 O O . VAL A 1 241 ? -7.082 -2.563 -5.228 1.00 93.19 241 VAL A O 1
ATOM 1882 N N . VAL A 1 242 ? -7.304 -3.411 -7.298 1.00 94.31 242 VAL A N 1
ATOM 1883 C CA . VAL A 1 242 ? -6.980 -4.796 -6.929 1.00 94.31 242 VAL A CA 1
ATOM 1884 C C . VAL A 1 242 ? -5.778 -5.266 -7.734 1.00 94.31 242 VAL A C 1
ATOM 1886 O O . VAL A 1 242 ? -5.763 -5.200 -8.960 1.00 94.31 242 VAL A O 1
ATOM 1889 N N . GLN A 1 243 ? -4.752 -5.740 -7.043 1.00 91.06 243 GLN A N 1
ATOM 1890 C CA . GLN A 1 243 ? -3.561 -6.324 -7.637 1.00 91.06 243 GLN A CA 1
ATOM 1891 C C . GLN A 1 243 ? -3.597 -7.836 -7.427 1.00 91.06 243 GLN A C 1
ATOM 1893 O O . GLN A 1 243 ? -3.859 -8.323 -6.330 1.00 91.06 243 GLN A O 1
ATOM 1898 N N . SER A 1 244 ? -3.329 -8.583 -8.495 1.00 90.00 244 SER A N 1
ATOM 1899 C CA . SER A 1 244 ? -3.148 -10.031 -8.434 1.00 90.00 244 SER A CA 1
ATOM 1900 C C . SER A 1 244 ? -2.110 -10.458 -9.468 1.00 90.00 244 SER A C 1
ATOM 1902 O O . SER A 1 244 ? -2.092 -9.901 -10.567 1.00 90.00 244 SER A O 1
ATOM 1904 N N . PRO A 1 245 ? -1.255 -11.453 -9.177 1.00 86.50 245 PRO A N 1
ATOM 1905 C CA . PRO A 1 245 ? -0.374 -12.026 -10.191 1.00 86.50 245 PRO A CA 1
ATOM 1906 C C . PRO A 1 245 ? -1.144 -12.822 -11.260 1.00 86.50 245 PRO A C 1
ATOM 1908 O O . PRO A 1 245 ? -0.613 -13.071 -12.340 1.00 86.50 245 PRO A O 1
ATOM 1911 N N . TYR A 1 246 ? -2.401 -13.206 -11.014 1.00 89.00 246 TYR A N 1
ATOM 1912 C CA . TYR A 1 246 ? -3.188 -14.046 -11.920 1.00 89.00 246 TYR A CA 1
ATOM 1913 C C . T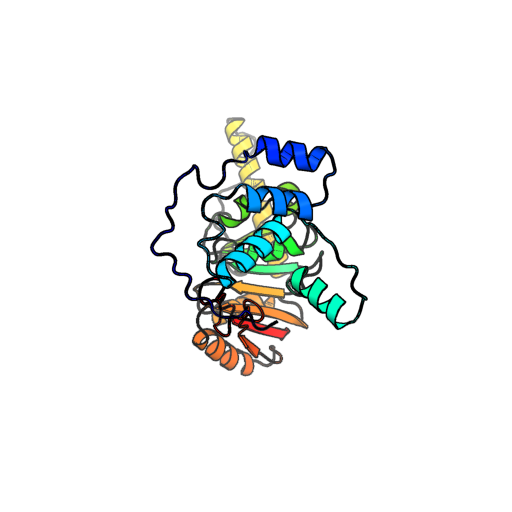YR A 1 246 ? -4.290 -13.231 -12.610 1.00 89.00 246 TYR A C 1
ATOM 1915 O O . TYR A 1 246 ? -5.211 -12.749 -11.955 1.00 89.00 246 TYR A O 1
ATOM 1923 N N . CYS A 1 247 ? -4.229 -13.100 -13.942 1.00 89.12 247 CYS A N 1
ATOM 1924 C CA . CYS A 1 247 ? -5.235 -12.358 -14.711 1.00 89.12 247 CYS A CA 1
ATOM 1925 C C . CYS A 1 247 ? -6.633 -12.980 -14.605 1.00 89.12 247 CYS A C 1
ATOM 1927 O O . CYS A 1 247 ? -7.607 -12.244 -14.521 1.00 89.12 247 CYS A O 1
ATOM 1929 N N . GLN A 1 248 ? -6.726 -14.310 -14.496 1.00 92.00 248 GLN A N 1
ATOM 1930 C CA . GLN A 1 248 ? -8.003 -15.016 -14.363 1.00 92.00 248 GLN A CA 1
ATOM 1931 C C . GLN A 1 248 ? -8.801 -14.538 -13.142 1.00 92.00 248 GLN A C 1
ATOM 1933 O O . GLN A 1 248 ? -10.005 -14.336 -13.234 1.00 92.00 248 GLN A O 1
ATOM 1938 N N . ILE A 1 249 ? -8.118 -14.286 -12.018 1.00 93.50 249 ILE A N 1
ATOM 1939 C CA . ILE A 1 249 ? -8.754 -13.793 -10.787 1.00 93.50 249 ILE A CA 1
ATOM 1940 C C . ILE A 1 249 ? -9.342 -12.390 -11.001 1.00 93.50 249 ILE A C 1
ATOM 1942 O O . ILE A 1 249 ? -10.409 -12.074 -10.476 1.00 93.50 249 ILE A O 1
ATOM 1946 N N . LEU A 1 250 ? -8.654 -11.544 -11.772 1.00 92.44 250 LEU A N 1
ATOM 1947 C CA . LEU A 1 250 ? -9.108 -10.185 -12.068 1.00 92.44 250 LEU A CA 1
ATOM 1948 C C . LEU A 1 250 ? -10.248 -10.170 -13.094 1.00 92.44 250 LEU A C 1
ATOM 1950 O O . LEU A 1 250 ? -11.144 -9.337 -12.980 1.00 92.44 250 LEU A O 1
ATOM 1954 N N . ASP A 1 251 ? -10.243 -11.091 -14.057 1.00 92.31 251 ASP A N 1
ATOM 1955 C CA . ASP A 1 251 ? -11.330 -11.257 -15.028 1.00 92.31 251 ASP A CA 1
ATOM 1956 C C . ASP A 1 251 ? -12.620 -11.741 -14.346 1.00 92.31 251 ASP A C 1
ATOM 1958 O O . ASP A 1 251 ? -13.702 -11.208 -14.607 1.00 92.31 251 ASP A O 1
ATOM 1962 N N . ASP A 1 252 ? -12.511 -12.703 -13.425 1.00 94.25 252 ASP A N 1
ATOM 1963 C CA . ASP A 1 252 ? -13.641 -13.177 -12.620 1.00 94.25 252 ASP A CA 1
ATOM 1964 C C . ASP A 1 252 ? -14.216 -12.039 -11.763 1.00 94.25 252 ASP A C 1
ATOM 1966 O O . ASP A 1 252 ? -15.420 -11.768 -11.816 1.00 94.25 252 ASP A O 1
ATOM 1970 N N . LEU A 1 253 ? -13.346 -11.288 -11.075 1.00 94.81 253 LEU A N 1
ATOM 1971 C CA . LEU A 1 253 ? -13.737 -10.101 -10.311 1.00 94.81 253 LEU A CA 1
ATOM 1972 C C . LEU A 1 253 ? -14.424 -9.050 -11.195 1.00 94.81 253 LEU A C 1
ATOM 1974 O O . LEU A 1 253 ? -15.434 -8.465 -10.803 1.00 94.81 253 LEU A O 1
ATOM 1978 N N . GLN A 1 254 ? -13.896 -8.801 -12.397 1.00 93.94 254 GLN A N 1
ATOM 1979 C CA . GLN A 1 254 ? -14.486 -7.856 -13.340 1.00 93.94 254 GLN A CA 1
ATOM 1980 C C . GLN A 1 254 ? -15.919 -8.256 -13.701 1.00 93.94 254 GLN A C 1
ATOM 1982 O O . GLN A 1 254 ? -16.803 -7.396 -13.749 1.00 93.94 254 GLN A O 1
ATOM 1987 N N . ASN A 1 255 ? -16.157 -9.543 -13.958 1.00 93.31 255 ASN A N 1
ATOM 1988 C CA . ASN A 1 255 ? -17.478 -10.059 -14.299 1.00 93.31 255 ASN A CA 1
ATOM 1989 C C . ASN A 1 255 ? -18.466 -9.903 -13.136 1.00 93.31 255 ASN A C 1
ATOM 1991 O O . ASN A 1 255 ? -19.595 -9.461 -13.359 1.00 93.31 255 ASN A O 1
ATOM 1995 N N . GLU A 1 256 ? -18.037 -10.196 -11.908 1.00 94.00 256 GLU A N 1
ATOM 1996 C CA . GLU A 1 256 ? -18.850 -9.998 -10.703 1.00 94.00 256 GLU A CA 1
ATOM 1997 C C . GLU A 1 256 ? -19.174 -8.513 -10.478 1.00 94.00 256 GLU A C 1
ATOM 1999 O O . GLU A 1 256 ? -20.337 -8.153 -10.280 1.00 94.00 256 GLU A O 1
ATOM 2004 N N . MET A 1 257 ? -18.182 -7.627 -10.613 1.00 93.00 257 MET A N 1
ATOM 2005 C CA . MET A 1 257 ? -18.360 -6.182 -10.434 1.00 93.00 257 MET A CA 1
ATOM 2006 C C . MET A 1 257 ? -19.263 -5.554 -11.498 1.00 93.00 257 MET A C 1
ATOM 2008 O O . MET A 1 257 ? -20.063 -4.684 -11.168 1.00 93.00 257 MET A O 1
ATOM 2012 N N . ARG A 1 258 ? -19.213 -6.011 -12.758 1.00 92.00 258 ARG A N 1
ATOM 2013 C CA . ARG A 1 258 ? -20.142 -5.548 -13.811 1.00 92.00 258 ARG A CA 1
ATOM 2014 C C . ARG A 1 258 ? -21.601 -5.883 -13.508 1.00 92.00 258 ARG A C 1
ATOM 2016 O O . ARG A 1 258 ? -22.492 -5.200 -14.008 1.00 92.00 258 ARG A O 1
ATOM 2023 N N . GLY A 1 259 ? -21.846 -6.931 -12.722 1.00 90.75 259 GLY A N 1
ATOM 2024 C CA . GLY A 1 259 ? -23.184 -7.319 -12.285 1.00 90.75 259 GLY A CA 1
ATOM 2025 C C . GLY A 1 259 ? -23.777 -6.400 -11.215 1.00 90.75 259 GLY A C 1
ATOM 2026 O O . GLY A 1 259 ? -24.982 -6.467 -10.968 1.00 90.75 259 GLY A O 1
ATOM 2027 N N . VAL A 1 260 ? -22.966 -5.540 -10.589 1.00 92.69 260 VAL A N 1
ATOM 2028 C CA . VAL A 1 260 ? -23.393 -4.686 -9.478 1.00 92.69 260 VAL A CA 1
ATOM 2029 C C . VAL A 1 260 ? -23.382 -3.208 -9.897 1.00 92.69 260 VAL A C 1
ATOM 2031 O O . VAL A 1 260 ? -22.329 -2.676 -10.238 1.00 92.69 260 VAL A O 1
ATOM 2034 N N . PRO A 1 261 ? -24.528 -2.499 -9.833 1.00 90.00 261 PRO A N 1
ATOM 2035 C CA . PRO A 1 261 ? -24.638 -1.109 -10.295 1.00 90.00 261 PRO A CA 1
ATOM 2036 C C . PRO A 1 261 ? -23.786 -0.083 -9.537 1.00 90.00 261 PRO A C 1
ATOM 2038 O O . PRO A 1 261 ? -23.654 1.042 -10.009 1.00 90.00 261 PRO A O 1
ATOM 2041 N N . SER A 1 262 ? -23.262 -0.435 -8.359 1.00 88.81 262 SER A N 1
ATOM 2042 C CA . SER A 1 262 ? -22.416 0.445 -7.544 1.00 88.81 262 SER A CA 1
ATOM 2043 C C . SER A 1 262 ? -21.001 0.602 -8.091 1.00 88.81 262 SER A C 1
ATOM 2045 O O . SER A 1 262 ? -20.269 1.440 -7.592 1.00 88.81 262 SER A O 1
ATOM 2047 N N . PHE A 1 263 ? -20.597 -0.201 -9.079 1.00 91.62 263 PHE A N 1
ATOM 2048 C CA . PHE A 1 263 ? -19.266 -0.114 -9.667 1.00 91.62 263 PHE A CA 1
ATOM 2049 C C . PHE A 1 263 ? -19.335 0.421 -11.091 1.00 91.62 263 PHE A C 1
ATOM 2051 O O . PHE A 1 263 ? -20.070 -0.079 -11.945 1.00 91.62 263 PHE A O 1
ATOM 2058 N N . LEU A 1 264 ? -18.509 1.423 -11.365 1.00 88.94 264 LEU A N 1
ATOM 2059 C CA . LEU A 1 264 ? -18.390 2.056 -12.662 1.00 88.94 264 LEU A CA 1
ATOM 2060 C C . LEU A 1 264 ? -17.134 1.563 -13.384 1.00 88.94 264 LEU A C 1
ATOM 2062 O O . LEU A 1 264 ? -16.017 1.663 -12.877 1.00 88.94 264 LEU A O 1
ATOM 2066 N N . CYS A 1 265 ? -17.330 1.094 -14.619 1.00 87.25 265 CYS A N 1
ATOM 2067 C CA . CYS A 1 265 ? -16.260 0.772 -15.567 1.00 87.25 265 CYS A CA 1
ATOM 2068 C C . CYS A 1 265 ? -15.127 -0.111 -14.984 1.00 87.25 265 CYS A C 1
ATOM 2070 O O . CYS A 1 265 ? -13.950 0.239 -15.124 1.00 87.25 265 CYS A O 1
ATOM 2072 N N . PRO A 1 266 ? -15.435 -1.265 -14.356 1.00 90.12 266 PRO A N 1
ATOM 2073 C CA . PRO A 1 266 ? -14.398 -2.165 -13.858 1.00 90.12 266 PRO A CA 1
ATOM 2074 C C . PRO A 1 266 ? -13.501 -2.611 -15.018 1.00 90.12 266 PRO A C 1
ATOM 2076 O O . PRO A 1 266 ? -13.981 -3.200 -15.994 1.00 90.12 266 PRO A O 1
ATOM 2079 N N . THR A 1 267 ? -12.205 -2.307 -14.934 1.00 88.44 267 THR A N 1
ATOM 2080 C CA . THR A 1 267 ? -11.240 -2.499 -16.025 1.00 88.44 267 THR A CA 1
ATOM 2081 C C . THR A 1 267 ? -10.034 -3.292 -15.536 1.00 88.44 267 THR A C 1
ATOM 2083 O O . THR A 1 267 ? -9.416 -2.947 -14.531 1.00 88.44 267 THR A O 1
ATOM 2086 N N . VAL A 1 268 ? -9.684 -4.349 -16.272 1.00 88.62 268 VAL A N 1
ATOM 2087 C CA . VAL A 1 268 ? -8.448 -5.112 -16.066 1.00 88.62 268 VAL A CA 1
ATOM 2088 C C . VAL A 1 268 ? -7.363 -4.490 -16.944 1.00 88.62 268 VAL A C 1
ATOM 2090 O O . VAL A 1 268 ? -7.570 -4.310 -18.145 1.00 88.62 268 VAL A O 1
ATOM 2093 N N . THR A 1 269 ? -6.221 -4.142 -16.355 1.00 82.88 269 THR A N 1
ATOM 2094 C CA . THR A 1 269 ? -5.068 -3.590 -17.074 1.00 82.88 269 THR A CA 1
ATOM 2095 C C . THR A 1 269 ? -3.800 -4.376 -16.763 1.00 82.88 269 THR A C 1
ATOM 2097 O O . THR A 1 269 ? -3.563 -4.802 -15.632 1.00 82.88 269 THR A O 1
ATOM 2100 N N . GLU A 1 270 ? -2.966 -4.551 -17.783 1.00 77.06 270 GLU A N 1
ATOM 2101 C CA . GLU A 1 270 ? -1.648 -5.170 -17.674 1.00 77.06 270 GLU A CA 1
ATOM 2102 C C . GLU A 1 270 ? -0.606 -4.195 -18.226 1.00 77.06 270 GLU A C 1
ATOM 2104 O O . GLU A 1 270 ? -0.734 -3.691 -19.344 1.00 77.06 270 GLU A O 1
ATOM 2109 N N . GLY A 1 271 ? 0.405 -3.887 -17.413 1.00 67.25 271 GLY A N 1
ATOM 2110 C CA . GLY A 1 271 ? 1.531 -3.051 -17.809 1.00 67.25 271 GLY A CA 1
ATOM 2111 C C . GLY A 1 271 ? 2.752 -3.907 -18.112 1.00 67.25 271 GLY A C 1
ATOM 2112 O O . GLY A 1 271 ? 3.255 -4.592 -17.226 1.00 67.25 271 GLY A O 1
ATOM 2113 N N . MET A 1 272 ? 3.269 -3.827 -19.338 1.00 69.38 272 MET A N 1
ATOM 2114 C CA . MET A 1 272 ? 4.563 -4.410 -19.699 1.00 69.38 272 MET A CA 1
ATOM 2115 C C . MET A 1 272 ? 5.569 -3.289 -19.952 1.00 69.38 272 MET A C 1
ATOM 2117 O O . MET A 1 272 ? 5.332 -2.408 -20.779 1.00 69.38 272 MET A O 1
ATOM 2121 N N . ALA A 1 273 ? 6.707 -3.329 -19.262 1.00 50.53 273 ALA A N 1
ATOM 2122 C CA . ALA A 1 273 ? 7.828 -2.433 -19.517 1.00 50.53 273 ALA A CA 1
ATOM 2123 C C . ALA A 1 273 ? 8.938 -3.202 -20.240 1.00 50.53 273 ALA A C 1
ATOM 2125 O O . ALA A 1 273 ? 9.380 -4.248 -19.778 1.00 50.53 273 ALA A O 1
ATOM 2126 N N . THR A 1 274 ? 9.400 -2.682 -21.378 1.00 55.50 274 THR A N 1
ATOM 2127 C CA . THR A 1 274 ? 10.546 -3.241 -22.106 1.00 55.50 274 THR A CA 1
ATOM 2128 C C . THR A 1 274 ? 11.612 -2.171 -22.277 1.00 55.50 274 THR A C 1
ATOM 2130 O O . THR A 1 274 ? 11.339 -1.121 -22.861 1.00 55.50 274 THR A O 1
ATOM 2133 N N . SER A 1 275 ? 12.835 -2.434 -21.820 1.00 53.38 275 SER A N 1
ATOM 2134 C CA . SER A 1 275 ? 13.976 -1.550 -22.065 1.00 53.38 275 SER A CA 1
ATOM 2135 C C . SER A 1 275 ? 14.798 -2.043 -23.267 1.00 53.38 275 SER A C 1
ATOM 2137 O O . SER A 1 275 ? 15.179 -3.214 -23.357 1.00 53.38 275 SER A O 1
ATOM 2139 N N . LEU A 1 276 ? 15.066 -1.149 -24.229 1.00 47.38 276 LEU A N 1
ATOM 2140 C CA . LEU A 1 276 ? 15.944 -1.432 -25.370 1.00 47.38 276 LEU A CA 1
ATOM 2141 C C . LEU A 1 276 ? 17.382 -0.993 -25.059 1.00 47.38 276 LEU A C 1
ATOM 2143 O O . LEU A 1 276 ? 17.611 0.185 -24.763 1.00 47.38 276 LEU A O 1
ATOM 2147 N N . PRO A 1 277 ? 18.388 -1.875 -25.182 1.00 51.06 277 PRO A N 1
ATOM 2148 C CA . PRO A 1 277 ? 19.762 -1.509 -24.878 1.00 51.06 277 PRO A CA 1
ATOM 2149 C C . PRO A 1 277 ? 20.504 -0.924 -26.098 1.00 51.06 277 PRO A C 1
ATOM 2151 O O . PRO A 1 277 ? 21.426 -1.537 -26.620 1.00 51.06 277 PRO A O 1
ATOM 2154 N N . GLY A 1 278 ? 20.200 0.312 -26.501 1.00 49.69 278 GLY A N 1
ATOM 2155 C CA . GLY A 1 278 ? 21.044 1.121 -27.405 1.00 49.69 278 GLY A CA 1
ATOM 2156 C C . GLY A 1 278 ? 21.166 0.661 -28.881 1.00 49.69 278 GLY A C 1
ATOM 2157 O O . GLY A 1 278 ? 20.742 -0.427 -29.255 1.00 49.69 278 GLY A O 1
ATOM 2158 N N . PRO A 1 279 ? 21.777 1.491 -29.755 1.00 48.47 279 PRO A N 1
ATOM 2159 C CA . PRO A 1 279 ? 21.600 1.442 -31.219 1.00 48.47 279 PRO A CA 1
ATOM 2160 C C . PRO A 1 279 ? 22.219 0.239 -31.958 1.00 48.47 279 PRO A C 1
ATOM 2162 O O . PRO A 1 279 ? 22.050 0.136 -33.167 1.00 48.47 279 PRO A O 1
ATOM 2165 N N . ALA A 1 280 ? 22.929 -0.659 -31.267 1.00 48.69 280 ALA A N 1
ATOM 2166 C CA . ALA A 1 280 ? 23.559 -1.844 -31.864 1.00 48.69 280 ALA A CA 1
ATOM 2167 C C . ALA A 1 280 ? 23.133 -3.171 -31.208 1.00 48.69 280 ALA A C 1
ATOM 2169 O O . ALA A 1 280 ? 23.685 -4.220 -31.530 1.00 48.69 280 ALA A O 1
ATOM 2170 N N . ARG A 1 281 ? 22.164 -3.152 -30.282 1.00 52.19 281 ARG A N 1
ATOM 2171 C CA . ARG A 1 281 ? 21.554 -4.373 -29.743 1.00 52.19 281 ARG A CA 1
ATOM 2172 C C . ARG A 1 281 ? 20.079 -4.374 -30.103 1.00 52.19 281 ARG A C 1
ATOM 2174 O O . ARG A 1 281 ? 19.291 -3.619 -29.549 1.00 52.19 281 ARG A O 1
ATOM 2181 N N . THR A 1 282 ? 19.725 -5.240 -31.039 1.00 49.12 282 THR A N 1
ATOM 2182 C CA . THR A 1 282 ? 18.341 -5.482 -31.466 1.00 49.12 282 THR A CA 1
ATOM 2183 C C . THR A 1 282 ? 17.612 -6.492 -30.579 1.00 49.12 282 THR A C 1
ATOM 2185 O O . THR A 1 282 ? 16.443 -6.776 -30.816 1.00 49.12 282 THR A O 1
ATOM 2188 N N . TYR A 1 283 ? 18.279 -7.025 -29.552 1.00 52.66 283 TYR A N 1
ATOM 2189 C CA . TYR A 1 283 ? 17.680 -7.937 -28.584 1.00 52.66 283 TYR A CA 1
ATOM 2190 C C . TYR A 1 283 ? 17.225 -7.175 -27.343 1.00 52.66 283 TYR A C 1
ATOM 2192 O O . TYR A 1 283 ? 17.959 -6.336 -26.810 1.00 52.66 283 TYR A O 1
ATOM 2200 N N . THR A 1 284 ? 16.022 -7.500 -26.876 1.00 43.19 284 THR A N 1
ATOM 2201 C CA . THR A 1 284 ? 15.519 -7.092 -25.566 1.00 43.19 284 THR A CA 1
ATOM 2202 C C . THR A 1 284 ? 16.505 -7.534 -24.488 1.00 43.19 284 THR A C 1
ATOM 2204 O O . THR A 1 284 ? 17.051 -8.641 -24.536 1.00 43.19 284 THR A O 1
ATOM 2207 N N . SER A 1 285 ? 16.771 -6.668 -23.509 1.00 44.28 285 SER A N 1
ATOM 2208 C CA . SER A 1 285 ? 17.424 -7.118 -22.283 1.00 44.28 285 SER A CA 1
ATOM 2209 C C . SER A 1 285 ? 16.449 -8.050 -21.565 1.00 44.28 285 SER A C 1
ATOM 2211 O O . SER A 1 285 ? 15.528 -7.583 -20.912 1.00 44.28 285 SER A O 1
ATOM 2213 N N . ASN A 1 286 ? 16.616 -9.367 -21.700 1.00 44.09 286 ASN A N 1
ATOM 2214 C CA . ASN A 1 286 ? 15.814 -10.335 -20.938 1.00 44.09 286 ASN A CA 1
ATOM 2215 C C . ASN A 1 286 ? 16.221 -10.401 -19.454 1.00 44.09 286 ASN A C 1
ATOM 2217 O O . ASN A 1 286 ? 15.647 -11.191 -18.711 1.00 44.09 286 ASN A O 1
ATOM 2221 N N . TYR A 1 287 ? 17.243 -9.646 -19.039 1.00 36.12 287 TYR A N 1
ATOM 2222 C CA . TYR A 1 287 ? 17.888 -9.826 -17.739 1.00 36.12 287 TYR A CA 1
ATOM 2223 C C . TYR A 1 287 ? 17.562 -8.766 -16.695 1.00 36.12 287 TYR A C 1
ATOM 2225 O O . TYR A 1 287 ? 17.836 -9.013 -15.529 1.00 36.12 287 TYR A O 1
ATOM 2233 N N . ASP A 1 288 ? 16.934 -7.656 -17.078 1.00 34.19 288 ASP A N 1
ATOM 2234 C CA . ASP A 1 288 ? 16.523 -6.629 -16.126 1.00 34.19 288 ASP A CA 1
ATOM 2235 C C . ASP A 1 288 ? 15.068 -6.238 -16.425 1.00 34.19 288 ASP A C 1
ATOM 2237 O O . ASP A 1 288 ? 14.772 -5.647 -17.464 1.00 34.19 288 ASP A O 1
ATOM 2241 N N . ASP A 1 289 ? 14.193 -6.602 -15.484 1.00 36.50 289 ASP A N 1
ATOM 2242 C CA . ASP A 1 289 ? 12.844 -6.066 -15.270 1.00 36.50 289 ASP A CA 1
ATOM 2243 C C . ASP A 1 289 ? 11.703 -6.548 -16.186 1.00 36.50 289 ASP A C 1
ATOM 2245 O O . ASP A 1 289 ? 11.092 -5.772 -16.918 1.00 36.50 289 ASP A O 1
ATOM 2249 N N . ILE A 1 290 ? 11.294 -7.813 -16.021 1.00 32.91 290 ILE A N 1
ATOM 2250 C CA . ILE A 1 290 ? 9.877 -8.185 -16.191 1.00 32.91 290 ILE A CA 1
ATOM 2251 C C . ILE A 1 290 ? 9.210 -8.026 -14.822 1.00 32.91 290 ILE A C 1
ATOM 2253 O O . ILE A 1 290 ? 9.175 -8.960 -14.023 1.00 32.91 290 ILE A O 1
ATOM 2257 N N . TRP A 1 291 ? 8.702 -6.832 -14.526 1.00 35.84 291 TRP A N 1
ATOM 2258 C CA . TRP A 1 291 ? 7.730 -6.670 -13.447 1.00 35.84 291 TRP A CA 1
ATOM 2259 C C . TRP A 1 291 ? 6.343 -6.816 -14.057 1.00 35.84 291 TRP A C 1
ATOM 2261 O O . TRP A 1 291 ? 5.822 -5.871 -14.644 1.00 35.84 291 TRP A O 1
ATOM 2271 N N . ASP A 1 292 ? 5.762 -8.006 -13.935 1.00 34.69 292 ASP A N 1
ATOM 2272 C CA . ASP A 1 292 ? 4.347 -8.222 -14.225 1.00 34.69 292 ASP A CA 1
ATOM 2273 C C . ASP A 1 292 ? 3.537 -7.501 -13.135 1.00 34.69 292 ASP A C 1
ATOM 2275 O O . ASP A 1 292 ? 3.465 -7.944 -11.985 1.00 34.69 292 ASP A O 1
ATOM 2279 N N . ARG A 1 293 ? 3.027 -6.307 -13.449 1.00 40.75 293 ARG A N 1
ATOM 2280 C CA . ARG A 1 293 ? 2.141 -5.548 -12.559 1.00 40.75 293 ARG A CA 1
ATOM 2281 C C . ARG A 1 293 ? 0.781 -5.457 -13.227 1.00 40.75 293 ARG A C 1
ATOM 2283 O O . ARG A 1 293 ? 0.518 -4.562 -14.027 1.00 40.75 293 ARG A O 1
ATOM 2290 N N . ARG A 1 294 ? -0.075 -6.414 -12.888 1.00 42.75 294 ARG A N 1
ATOM 2291 C CA . ARG A 1 294 ? -1.486 -6.426 -13.278 1.00 42.75 294 ARG A CA 1
ATOM 2292 C C . ARG A 1 294 ? -2.261 -5.613 -12.261 1.00 42.75 294 ARG A C 1
ATOM 2294 O O . ARG A 1 294 ? -2.218 -5.905 -11.066 1.00 42.75 294 ARG A O 1
ATOM 2301 N N . LEU A 1 295 ? -2.927 -4.577 -12.747 1.00 40.88 295 LEU A N 1
ATOM 2302 C CA . LEU A 1 295 ? -3.768 -3.696 -11.955 1.00 40.88 295 LEU A CA 1
ATOM 2303 C C . LEU A 1 295 ? -5.201 -3.827 -12.452 1.00 40.88 295 LEU A C 1
ATOM 2305 O O . LEU A 1 295 ? -5.494 -3.646 -13.634 1.00 40.88 295 LEU A O 1
ATOM 2309 N N . PHE A 1 296 ? -6.108 -4.111 -11.535 1.00 42.09 296 PHE A N 1
ATOM 2310 C CA . PHE A 1 296 ? -7.527 -3.906 -11.734 1.00 42.09 296 PHE A CA 1
ATOM 2311 C C . PHE A 1 296 ? -7.894 -2.552 -11.138 1.00 42.09 296 PHE A C 1
ATOM 2313 O O . PHE A 1 296 ? -7.559 -2.283 -9.986 1.00 42.09 296 PHE A O 1
ATOM 2320 N N . ILE A 1 297 ? -8.564 -1.708 -11.920 1.00 52.09 297 ILE A N 1
ATOM 2321 C CA . ILE A 1 297 ? -9.036 -0.393 -11.482 1.00 52.09 297 ILE A CA 1
ATOM 2322 C C . ILE A 1 297 ? -10.541 -0.341 -11.733 1.00 52.09 297 ILE A C 1
ATOM 2324 O O . ILE A 1 297 ? -11.010 -0.551 -12.855 1.00 52.09 297 ILE A O 1
ATOM 2328 N N . ALA A 1 298 ? -11.298 -0.045 -10.686 1.00 40.50 298 ALA A N 1
ATOM 2329 C CA . ALA A 1 298 ? -12.714 0.273 -10.763 1.00 40.50 298 ALA A CA 1
ATOM 2330 C C . ALA A 1 298 ? -12.983 1.549 -9.963 1.00 40.50 298 ALA A C 1
ATOM 2332 O O . ALA A 1 298 ? -12.353 1.777 -8.933 1.00 40.50 298 ALA A O 1
ATOM 2333 N N . CYS A 1 299 ? -13.923 2.375 -10.414 1.00 49.44 299 CYS A N 1
ATOM 2334 C CA . CYS A 1 299 ? -14.449 3.460 -9.589 1.00 49.44 299 CYS A CA 1
ATOM 2335 C C . CYS A 1 299 ? -15.757 3.000 -8.946 1.00 49.44 299 CYS A C 1
ATOM 2337 O O . CYS A 1 299 ? -16.553 2.322 -9.599 1.00 49.44 299 CYS A O 1
ATOM 2339 N N . HIS A 1 300 ? -15.965 3.354 -7.684 1.00 43.59 300 HIS A N 1
ATOM 2340 C CA . HIS A 1 300 ? -17.269 3.267 -7.031 1.00 43.59 300 HIS A CA 1
ATOM 2341 C C . HIS A 1 300 ? -18.125 4.495 -7.381 1.00 43.59 300 HIS A C 1
ATOM 2343 O O . HIS A 1 300 ? -17.545 5.582 -7.577 1.00 43.59 300 HIS A O 1
#

pLDDT: mean 78.8, std 16.56, range [32.91, 97.12]

Solvent-accessible surface area (backbone atoms only — not comparable to full-atom values): 17696 Å² total; per-residue (Å²): 132,88,78,75,90,64,95,52,57,69,88,84,65,76,95,52,86,74,38,55,68,74,50,73,65,60,55,49,52,44,56,73,72,65,56,56,47,69,57,60,46,48,55,51,51,75,52,21,74,63,51,83,55,43,34,66,68,55,48,50,54,50,48,55,55,46,42,68,72,56,48,84,78,84,79,90,71,74,88,40,74,66,54,48,48,52,51,42,54,78,73,41,85,74,90,64,49,60,53,46,31,35,39,37,32,58,68,60,47,24,50,60,56,45,53,52,50,68,48,23,70,55,38,40,37,37,41,33,49,41,89,47,95,53,79,76,81,36,68,48,47,78,76,46,94,69,56,68,68,44,46,62,75,24,52,48,66,39,23,62,62,62,69,35,88,87,53,76,83,92,69,78,87,53,82,68,63,76,89,75,59,86,40,72,72,54,50,53,51,35,53,55,47,40,53,54,50,54,49,51,52,54,52,40,54,52,51,74,68,27,70,18,54,26,39,41,37,34,50,92,60,75,61,56,70,52,49,67,70,50,50,82,28,44,30,83,73,16,44,37,37,42,40,47,96,49,67,67,63,49,52,54,43,37,58,57,42,70,73,37,91,68,45,46,76,62,39,81,45,76,52,83,65,82,62,74,62,58,102,87,42,94,55,68,55,90,84,67,65,88,63,84,51,38,42,30,45,28,33,54

Organism: NCBI:txid153914

Nearest PDB structures (foldseek):
  5ccb-assembly1_B  TM=5.658E-01  e=5.871E-17  Homo sapiens
  5cd1-assembly1_E  TM=5.658E-01  e=3.873E-16  Homo sapiens
  5eqj-assembly1_A-2  TM=6.950E-01  e=8.286E-13  Saccharomyces cerevisiae S288C
  5erg-assembly1_A-2  TM=6.935E-01  e=1.523E-12  Saccharomyces cerevisiae S288C
  5cd1-assembly1_B  TM=6.462E-01  e=5.466E-12  Homo sapiens

Radius of gyration: 28.51 Å; Cα contacts (8 Å, |Δi|>4): 371; chains: 1; bounding box: 72×38×84 Å